Protein AF-A0A6N2CSP9-F1 (afdb_monomer_lite)

Secondary structure (DSSP, 8-state):
-----PPPP-------------------------------TTSTTTSSSSSSSSSS---S-TT-HHHHHHHHHHHSSSTTTTSSSHHHHHHHHHHHH---------SSS--SHHHHHHHHHHHHHHHHHHHHHHHSSTTTTTT-TTTPPPPPHHHHTTHHHHHTTT-THHHHHHHHHHHHHHHHHHHH-HHHHHHHHHTPPP--HHHHHHS-TTHHHHHHHHHHHHHHHHHHHHHHHHHHHHTTHHHHHHHHHHTS---SS-HHHHHHHHH---TT---HHHHHHHHHHHHHHHHHHHHHHHHHH-HHHHS-HHHHHHH--

pLDDT: mean 73.29, std 23.0, range [32.0, 98.31]

Sequence (321 aa):
MLPVHSPRHTVVSSHITSNNYSLTTHTNTLQATHLNVKPKKRDSLILTVFCGYFAETLHSHPMIHRKLSFLIGFALLLSAAWALADSSWKSRALSIFKSPTGQEVSSGVFANADELARALRETLAVSAERALTSLGKNGGFANSDIYRIPLPKSVENFRKPLALVNQEYRLDDFQATLNRAAESGVAAAPSIVKATINNLTLEDLNTLWKGESDAITRFLEKQSRQQLSERMLPLIAQATESTGATRAYKDMQSALPKSGGGFISRVQSITGIGASDLDLDAYVNEQALNSLFSAMAAEEQAIRENPMARSTDLLKKLFGQ

Radius of gyration: 29.83 Å; chains: 1; bounding box: 85×68×82 Å

Foldseek 3Di:
DDDDDDDDDDDDDDDDDDDDDDDDDDDDDDDDDDDDDDDDPDPPPPVVVVVPPPDPDPDDDPPPPPPPVVVVVVVVVVVVPPPPPLPVLLVVLCVLLCDDPPDDDDQDAPPDPVLLLVLLLQLLSLLLSVLLSQLLDDCSQVVDPVQQQDDDPLLVVCQVQCVVVPNSVLNVLLSSLLSQLLSQLSSVCSNVSNVLSVPDDDDPSVCQLVDDLQSSLVVSCVVCVVVSLVVSLVRSVVSSVVSCSVVSLVVSVVSGPPPDDPPQPVSCVVVVDHSPRPPSSSSSSVSSSVSSSVSSSVSSNVCLVCVPVRHDPSSCSSRVD

Structure (mmCIF, N/CA/C/O backbone):
data_AF-A0A6N2CSP9-F1
#
_entry.id   AF-A0A6N2CSP9-F1
#
loop_
_atom_site.group_PDB
_atom_site.id
_atom_site.type_symbol
_atom_site.label_atom_id
_atom_site.label_alt_id
_atom_site.label_comp_id
_atom_site.label_asym_id
_atom_site.label_entity_id
_atom_site.label_seq_id
_atom_site.pdbx_PDB_ins_code
_atom_site.Cartn_x
_atom_site.Cartn_y
_atom_site.Cartn_z
_atom_site.occupancy
_atom_site.B_iso_or_equiv
_atom_site.auth_seq_id
_atom_site.auth_comp_id
_atom_site.auth_asym_id
_atom_site.auth_atom_id
_atom_site.pdbx_PDB_model_num
ATOM 1 N N . MET A 1 1 ? 57.257 -7.673 47.116 1.00 45.16 1 MET A N 1
ATOM 2 C CA . MET A 1 1 ? 57.188 -8.992 46.449 1.00 45.16 1 MET A CA 1
ATOM 3 C C . MET A 1 1 ? 55.897 -9.663 46.887 1.00 45.16 1 MET A C 1
ATOM 5 O O . MET A 1 1 ? 55.826 -10.137 48.009 1.00 45.16 1 MET A O 1
ATOM 9 N N . LEU A 1 2 ? 54.854 -9.585 46.060 1.00 38.88 2 LEU A N 1
ATOM 10 C CA . LEU A 1 2 ? 53.538 -10.178 46.324 1.00 38.88 2 LEU A CA 1
ATOM 11 C C . LEU A 1 2 ? 53.358 -11.389 45.391 1.00 38.88 2 LEU A C 1
ATOM 13 O O . LEU A 1 2 ? 5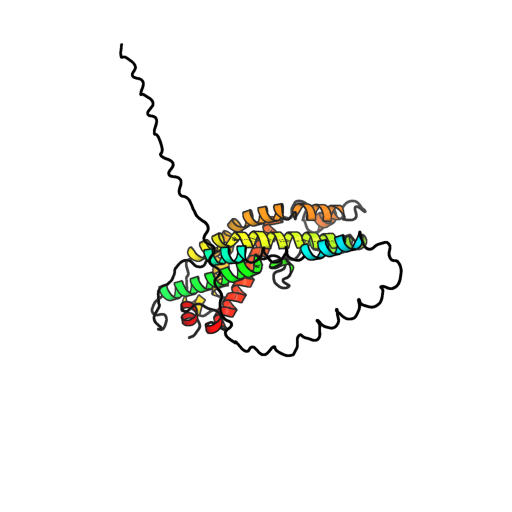3.670 -11.250 44.206 1.00 38.88 2 LEU A O 1
ATOM 17 N N . PRO A 1 3 ? 52.918 -12.560 45.886 1.00 53.38 3 PRO A N 1
ATOM 18 C CA . PRO A 1 3 ? 52.807 -13.759 45.069 1.00 53.38 3 PRO A CA 1
ATOM 19 C C . PRO A 1 3 ? 51.466 -13.850 44.330 1.00 53.38 3 PRO A C 1
ATOM 21 O O . PRO A 1 3 ? 50.406 -13.486 44.836 1.00 53.38 3 PRO A O 1
ATOM 24 N N . VAL A 1 4 ? 51.569 -14.383 43.116 1.00 43.41 4 VAL A N 1
ATOM 25 C CA . VAL A 1 4 ? 50.511 -14.699 42.153 1.00 43.41 4 VAL A CA 1
ATOM 26 C C . VAL A 1 4 ? 49.663 -15.875 42.657 1.00 43.41 4 VAL A C 1
ATOM 28 O O . VAL A 1 4 ? 50.208 -16.882 43.106 1.00 43.41 4 VAL A O 1
ATOM 31 N N . HIS A 1 5 ? 48.335 -15.768 42.555 1.00 46.69 5 HIS A N 1
ATOM 32 C CA . HIS A 1 5 ? 47.390 -16.861 42.810 1.00 46.69 5 HIS A CA 1
ATOM 33 C C . HIS A 1 5 ? 46.581 -17.147 41.536 1.00 46.69 5 HIS A C 1
ATOM 35 O O . HIS A 1 5 ? 45.804 -16.308 41.085 1.00 46.69 5 HIS A O 1
ATOM 41 N N . SER A 1 6 ? 46.781 -18.332 40.956 1.00 48.44 6 SER A N 1
ATOM 42 C CA . SER A 1 6 ? 45.968 -18.884 39.864 1.00 48.44 6 SER A CA 1
ATOM 43 C C . SER A 1 6 ? 44.680 -19.512 40.413 1.00 48.44 6 SER A C 1
ATOM 45 O O . SER A 1 6 ? 44.760 -20.261 41.390 1.00 48.44 6 SER A O 1
ATOM 47 N N . PRO A 1 7 ? 43.510 -19.323 39.780 1.00 50.25 7 PRO A N 1
ATOM 48 C CA . PRO A 1 7 ? 42.320 -20.092 40.115 1.00 50.25 7 PRO A CA 1
ATOM 49 C C . PRO A 1 7 ? 42.188 -21.369 39.271 1.00 50.25 7 PRO A C 1
ATOM 51 O O . PRO A 1 7 ? 42.409 -21.392 38.062 1.00 50.25 7 PRO A O 1
ATOM 54 N N . ARG A 1 8 ? 41.826 -22.445 39.978 1.00 36.88 8 ARG A N 1
ATOM 55 C CA . ARG A 1 8 ? 41.610 -23.818 39.512 1.00 36.88 8 ARG A CA 1
ATOM 56 C C . ARG A 1 8 ? 40.389 -23.939 38.596 1.00 36.88 8 ARG A C 1
ATOM 58 O O . ARG A 1 8 ? 39.333 -23.372 38.867 1.00 36.88 8 ARG A O 1
ATOM 65 N N . HIS A 1 9 ? 40.530 -24.786 37.579 1.00 37.47 9 HIS A N 1
ATOM 66 C CA . HIS A 1 9 ? 39.437 -25.331 36.779 1.00 37.47 9 HIS A CA 1
ATOM 67 C C . HIS A 1 9 ? 38.463 -26.130 37.653 1.00 37.47 9 HIS A C 1
ATOM 69 O O . HIS A 1 9 ? 38.879 -27.021 38.394 1.00 37.47 9 HIS A O 1
ATOM 75 N N . THR A 1 10 ? 37.168 -25.844 37.517 1.00 42.22 10 THR A N 1
ATOM 76 C CA . THR A 1 10 ? 36.087 -26.671 38.067 1.00 42.22 10 THR A CA 1
ATOM 77 C C . THR A 1 10 ? 35.335 -27.283 36.891 1.00 42.22 10 THR A C 1
ATOM 79 O O . THR A 1 10 ? 34.741 -26.569 36.086 1.00 42.22 10 THR A O 1
ATOM 82 N N . VAL A 1 11 ? 35.428 -28.604 36.758 1.00 40.81 11 VAL A N 1
ATOM 83 C CA . VAL A 1 11 ? 34.707 -29.408 35.766 1.00 40.81 11 VAL A CA 1
ATOM 84 C C . VAL A 1 11 ? 33.294 -29.633 36.297 1.00 40.81 11 VAL A C 1
ATOM 86 O O . VAL A 1 11 ? 33.117 -30.288 37.322 1.00 40.81 11 VAL A O 1
ATOM 89 N N . VAL A 1 12 ? 32.290 -29.076 35.620 1.00 40.88 12 VAL A N 1
ATOM 90 C CA . VAL A 1 12 ? 30.876 -29.359 35.895 1.00 40.88 12 VAL A CA 1
ATOM 91 C C . VAL A 1 12 ? 30.453 -30.529 35.014 1.00 40.88 12 VAL A C 1
ATOM 93 O O . VAL A 1 12 ? 30.409 -30.422 33.792 1.00 40.88 12 VAL A O 1
ATOM 96 N N . SER A 1 13 ? 30.176 -31.657 35.664 1.00 37.31 13 SER A N 1
ATOM 97 C CA . SER A 1 13 ? 29.607 -32.863 35.070 1.00 37.31 13 SER A CA 1
ATOM 98 C C . SER A 1 13 ? 28.094 -32.672 34.924 1.00 37.31 13 SER A C 1
ATOM 100 O O . SER A 1 13 ? 27.391 -32.560 35.929 1.00 37.31 13 SER A O 1
ATOM 102 N N . SER A 1 14 ? 27.580 -32.584 33.696 1.00 38.62 14 SER A N 1
ATOM 103 C CA . SER A 1 14 ? 26.141 -32.559 33.423 1.00 38.62 14 SER A CA 1
ATOM 104 C C . SER A 1 14 ? 25.644 -33.969 33.094 1.00 38.62 14 SER A C 1
ATOM 106 O O . SER A 1 14 ? 25.990 -34.571 32.079 1.00 38.62 14 SER A O 1
ATOM 108 N N . HIS A 1 15 ? 24.813 -34.498 33.990 1.00 35.94 15 HIS A N 1
ATOM 109 C CA . HIS A 1 15 ? 24.034 -35.716 33.795 1.00 35.94 15 HIS A CA 1
ATOM 110 C C . HIS A 1 15 ? 23.089 -35.561 32.594 1.00 35.94 15 HIS A C 1
ATOM 112 O O . HIS A 1 15 ? 22.127 -34.794 32.641 1.00 35.94 15 HIS A O 1
ATOM 118 N N . ILE A 1 16 ? 23.332 -36.327 31.530 1.00 37.00 16 ILE A N 1
ATOM 119 C CA . ILE A 1 16 ? 22.385 -36.517 30.427 1.00 37.00 16 ILE A CA 1
ATOM 120 C C . ILE A 1 16 ? 21.411 -37.620 30.851 1.00 37.00 16 ILE A C 1
ATOM 122 O O . ILE A 1 16 ? 21.766 -38.797 30.896 1.00 37.00 16 ILE A O 1
ATOM 126 N N . THR A 1 17 ? 20.182 -37.232 31.187 1.00 38.72 17 THR A N 1
ATOM 127 C CA . THR A 1 17 ? 19.072 -38.171 31.387 1.00 38.72 17 THR A CA 1
ATOM 128 C C . THR A 1 17 ? 18.430 -38.432 30.027 1.00 38.72 17 THR A C 1
ATOM 130 O O . THR A 1 17 ? 17.796 -37.548 29.454 1.00 38.72 17 THR A O 1
ATOM 133 N N . SER A 1 18 ? 18.641 -39.635 29.490 1.00 35.38 18 SER A N 1
ATOM 134 C CA . SER A 1 18 ? 17.958 -40.145 28.298 1.00 35.38 18 SER A CA 1
ATOM 135 C C . SER A 1 18 ? 16.495 -40.426 28.640 1.00 35.38 18 SER A C 1
ATOM 137 O O . SER A 1 18 ? 16.227 -41.260 29.505 1.00 35.38 18 SER A O 1
ATOM 139 N N . ASN A 1 19 ? 15.556 -39.737 27.987 1.00 35.06 19 ASN A N 1
ATOM 140 C CA . ASN A 1 19 ? 14.133 -40.050 28.095 1.00 35.06 19 ASN A CA 1
ATOM 141 C C . ASN A 1 19 ? 13.682 -40.767 26.817 1.00 35.06 19 ASN A C 1
ATOM 143 O O . ASN A 1 19 ? 13.652 -40.187 25.731 1.00 35.06 19 ASN A O 1
ATOM 147 N N . ASN A 1 20 ? 13.378 -42.054 26.975 1.00 37.78 20 ASN A N 1
ATOM 148 C CA . ASN A 1 20 ? 12.847 -42.941 25.950 1.00 37.78 20 ASN A CA 1
ATOM 149 C C . ASN A 1 20 ? 11.413 -42.527 25.591 1.00 37.78 20 ASN A C 1
ATOM 151 O O . ASN A 1 20 ? 10.528 -42.591 26.441 1.00 37.78 20 ASN A O 1
ATOM 155 N N . TYR A 1 21 ? 11.166 -42.176 24.329 1.00 33.44 21 TYR A N 1
ATOM 156 C CA . TYR A 1 21 ? 9.812 -42.075 23.784 1.00 33.44 21 TYR A CA 1
ATOM 157 C C . TYR A 1 21 ? 9.499 -43.344 22.991 1.00 33.44 21 TYR A C 1
ATOM 159 O O . TYR A 1 21 ? 10.002 -43.554 21.889 1.00 33.44 21 TYR A O 1
ATOM 167 N N . SER A 1 22 ? 8.682 -44.210 23.584 1.00 34.00 22 SER A N 1
ATOM 168 C CA . SER A 1 22 ? 8.045 -45.354 22.938 1.00 34.00 22 SER A CA 1
ATOM 169 C C . SER A 1 22 ? 6.886 -44.884 22.050 1.00 34.00 22 SER A C 1
ATOM 171 O O . SER A 1 22 ? 6.014 -44.135 22.486 1.00 34.00 22 SER A O 1
ATOM 173 N N . LEU A 1 23 ? 6.875 -45.341 20.793 1.00 32.69 23 LEU A N 1
ATOM 174 C CA . LEU A 1 23 ? 5.743 -45.201 19.879 1.00 32.69 23 LEU A CA 1
ATOM 175 C C . LEU A 1 23 ? 4.580 -46.091 20.340 1.00 32.69 23 LEU A C 1
ATOM 177 O O . LEU A 1 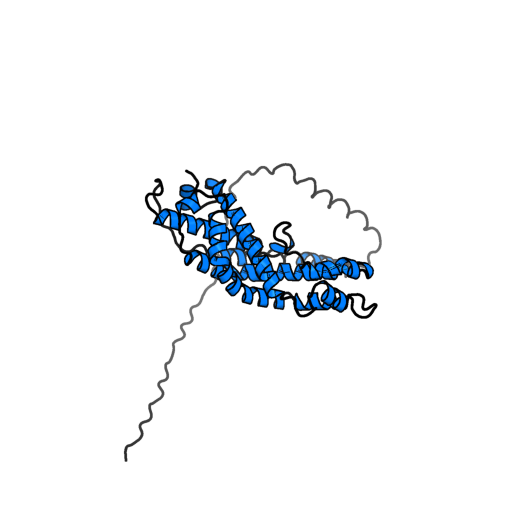23 ? 4.702 -47.315 20.343 1.00 32.69 23 LEU A O 1
ATOM 181 N N . THR A 1 24 ? 3.431 -45.489 20.631 1.00 34.56 24 THR A N 1
ATOM 182 C CA . THR A 1 24 ? 2.137 -46.180 20.706 1.00 34.56 24 THR A CA 1
ATOM 183 C C . THR A 1 24 ? 1.219 -45.659 19.605 1.00 34.56 24 THR A C 1
ATOM 185 O O . THR A 1 24 ? 0.733 -44.531 19.620 1.00 34.56 24 THR A O 1
ATOM 188 N N . THR A 1 25 ? 0.992 -46.511 18.610 1.00 32.38 25 THR A N 1
ATOM 189 C CA . THR A 1 25 ? -0.012 -46.343 17.561 1.00 32.38 25 THR A CA 1
ATOM 190 C C . THR A 1 25 ? -1.409 -46.548 18.145 1.00 32.38 25 THR A C 1
ATOM 192 O O . THR A 1 25 ? -1.770 -47.673 18.485 1.00 32.38 25 THR A O 1
ATOM 195 N N . HIS A 1 26 ? -2.214 -45.488 18.220 1.00 32.03 26 HIS A N 1
ATOM 196 C CA . HIS A 1 26 ? -3.654 -45.599 18.452 1.00 32.03 26 HIS A CA 1
ATOM 197 C C . HIS A 1 26 ? -4.406 -45.436 17.129 1.00 32.03 26 HIS A C 1
ATOM 199 O O . HIS A 1 26 ? -4.562 -44.336 16.605 1.00 32.03 26 HIS A O 1
ATOM 205 N N . THR A 1 27 ? -4.885 -46.556 16.589 1.00 37.75 27 THR A N 1
ATOM 206 C CA . THR A 1 27 ? -5.926 -46.588 15.560 1.00 37.75 27 THR A CA 1
ATOM 207 C C . THR A 1 27 ? -7.251 -46.194 16.203 1.00 37.75 27 THR A C 1
ATOM 209 O O . THR A 1 27 ? -7.761 -46.933 17.044 1.00 37.75 27 THR A O 1
ATOM 212 N N . ASN A 1 28 ? -7.808 -45.043 15.824 1.00 34.38 28 ASN A N 1
ATOM 213 C CA . ASN A 1 28 ? -9.129 -44.624 16.281 1.00 34.38 28 ASN A CA 1
ATOM 214 C C . ASN A 1 28 ? -10.110 -44.634 15.102 1.00 34.38 28 ASN A C 1
ATOM 216 O O . ASN A 1 28 ? -10.117 -43.751 14.247 1.00 34.38 28 ASN A O 1
ATOM 220 N N . THR A 1 29 ? -10.898 -45.704 15.054 1.00 35.81 29 THR A N 1
ATOM 221 C CA . THR A 1 29 ? -12.104 -45.887 14.246 1.00 35.81 29 THR A CA 1
ATOM 222 C C . THR A 1 29 ? -13.153 -44.853 14.649 1.00 35.81 29 THR A C 1
ATOM 224 O O . THR A 1 29 ? -13.682 -44.923 15.756 1.00 35.81 29 THR A O 1
ATOM 227 N N . LEU A 1 30 ? -13.494 -43.924 13.753 1.00 34.84 30 LEU A N 1
ATOM 228 C CA . LEU A 1 30 ? -14.682 -43.083 13.897 1.00 34.84 30 LEU A CA 1
ATOM 229 C C . LEU A 1 30 ? -15.776 -43.559 12.942 1.00 34.84 30 LEU A C 1
ATOM 231 O O . LEU A 1 30 ? -15.594 -43.642 11.728 1.00 34.84 30 LEU A O 1
ATOM 235 N N . GLN A 1 31 ? -16.902 -43.914 13.557 1.00 32.72 31 GLN A N 1
ATOM 236 C CA . GLN A 1 31 ? -18.150 -44.328 12.937 1.00 32.72 31 GLN A CA 1
ATOM 237 C C . GLN A 1 31 ? -18.746 -43.199 12.089 1.00 32.72 31 GLN A C 1
ATOM 239 O O . GLN A 1 31 ? -18.708 -42.026 12.458 1.00 32.72 31 GLN A O 1
ATOM 244 N N . ALA A 1 32 ? -19.327 -43.585 10.955 1.00 32.00 32 ALA A N 1
ATOM 245 C CA . ALA A 1 32 ? -20.029 -42.706 10.038 1.00 32.00 32 ALA A CA 1
ATOM 246 C C . ALA A 1 32 ? -21.376 -42.254 10.625 1.00 32.00 32 ALA A C 1
ATOM 248 O O . ALA A 1 32 ? -22.298 -43.055 10.778 1.00 32.00 32 ALA A O 1
ATOM 249 N N . THR A 1 33 ? -21.512 -40.957 10.891 1.00 34.56 33 THR A N 1
ATOM 250 C CA . THR A 1 33 ? -22.802 -40.289 11.093 1.00 34.56 33 THR A CA 1
ATOM 251 C C . THR A 1 33 ? -23.212 -39.588 9.801 1.00 34.56 33 THR A C 1
ATOM 253 O O . THR A 1 33 ? -22.518 -38.716 9.282 1.00 34.56 33 THR A O 1
ATOM 256 N N . HIS A 1 34 ? -24.358 -40.013 9.273 1.00 39.22 34 HIS A N 1
ATOM 257 C CA . HIS A 1 34 ? -25.053 -39.461 8.114 1.00 39.22 34 HIS A CA 1
ATOM 258 C C . HIS A 1 34 ? -25.273 -37.943 8.240 1.00 39.22 34 HIS A C 1
ATOM 260 O O . HIS A 1 34 ? -26.045 -37.501 9.089 1.00 39.22 34 HIS A O 1
ATOM 266 N N . LEU A 1 35 ? -24.702 -37.156 7.323 1.00 33.91 35 LEU A N 1
ATOM 267 C CA . LEU A 1 35 ? -25.190 -35.813 7.008 1.00 33.91 35 LEU A CA 1
ATOM 268 C C . LEU A 1 35 ? -25.476 -35.705 5.508 1.00 33.91 35 LEU A C 1
ATOM 270 O O . LEU A 1 35 ? -24.601 -35.747 4.649 1.00 33.91 35 LEU A O 1
ATOM 274 N N . ASN A 1 36 ? -26.773 -35.617 5.240 1.00 34.59 36 ASN A N 1
ATOM 275 C CA . ASN A 1 36 ? -27.428 -35.456 3.956 1.00 34.59 36 ASN A CA 1
ATOM 276 C C . ASN A 1 36 ? -27.176 -34.042 3.410 1.00 34.59 36 ASN A C 1
ATOM 278 O O . ASN A 1 36 ? -27.765 -33.078 3.897 1.00 34.59 36 ASN A O 1
ATOM 282 N N . VAL A 1 37 ? -26.328 -33.919 2.389 1.00 38.75 37 VAL A N 1
ATOM 283 C CA . VAL A 1 37 ? -26.164 -32.682 1.615 1.00 38.75 37 VAL A CA 1
ATOM 284 C C . VAL A 1 37 ? -26.527 -32.976 0.161 1.00 38.75 37 VAL A C 1
ATOM 286 O O . VAL A 1 37 ? -25.811 -33.679 -0.547 1.00 38.75 37 VAL A O 1
ATOM 289 N N . LYS A 1 38 ? -27.665 -32.433 -0.292 1.00 34.03 38 LYS A N 1
ATOM 290 C CA . LYS A 1 38 ? -28.071 -32.404 -1.707 1.00 34.03 38 LYS A CA 1
ATOM 291 C C . LYS A 1 38 ? -27.064 -31.572 -2.520 1.00 34.03 38 LYS A C 1
ATOM 293 O O . LYS A 1 38 ? -26.936 -30.380 -2.234 1.00 34.03 38 LYS A O 1
ATOM 298 N N . PRO A 1 39 ? -26.429 -32.105 -3.579 1.00 37.56 39 PRO A N 1
ATOM 299 C CA . PRO A 1 39 ? -25.641 -31.279 -4.484 1.00 37.56 39 PRO A CA 1
ATOM 300 C C . PRO A 1 39 ? -26.543 -30.470 -5.430 1.00 37.56 39 PRO A C 1
ATOM 302 O O . PRO A 1 39 ? -27.480 -30.977 -6.055 1.00 37.56 39 PRO A O 1
ATOM 305 N N . LYS A 1 40 ? -26.240 -29.173 -5.516 1.00 36.12 40 LYS A N 1
ATOM 306 C CA . LYS A 1 40 ? -26.870 -28.167 -6.374 1.00 36.12 40 LYS A CA 1
ATOM 307 C C . LYS A 1 40 ? -26.592 -28.504 -7.845 1.00 36.12 40 LYS A C 1
ATOM 309 O O . LYS A 1 40 ? -25.461 -28.509 -8.315 1.00 36.12 40 LYS A O 1
ATOM 314 N N . LYS A 1 41 ? -27.665 -28.814 -8.567 1.00 44.25 41 LYS A N 1
ATOM 315 C CA . LYS A 1 41 ? -27.703 -29.265 -9.962 1.00 44.25 41 LYS A CA 1
ATOM 316 C C . LYS A 1 41 ? -27.382 -28.103 -10.917 1.00 44.25 41 LYS A C 1
ATOM 318 O O . LYS A 1 41 ? -28.314 -27.518 -11.456 1.00 44.25 41 LYS A O 1
ATOM 323 N N . ARG A 1 42 ? -26.108 -27.716 -11.078 1.00 46.56 42 ARG A N 1
ATOM 324 C CA . ARG A 1 42 ? -25.670 -26.804 -12.165 1.00 46.56 42 ARG A CA 1
ATOM 325 C C . ARG A 1 42 ? -24.187 -26.848 -12.569 1.00 46.56 42 ARG A C 1
ATOM 327 O O . ARG A 1 42 ? -23.884 -26.337 -13.637 1.00 46.56 42 ARG A O 1
ATOM 334 N N . ASP A 1 43 ? -23.328 -27.578 -11.855 1.00 43.69 43 ASP A N 1
ATOM 335 C CA . ASP A 1 43 ? -21.887 -27.649 -12.192 1.00 43.69 43 ASP A CA 1
ATOM 336 C C . ASP A 1 43 ? -21.468 -28.948 -12.919 1.00 43.69 43 ASP A C 1
ATOM 338 O O . ASP A 1 43 ? -20.306 -29.152 -13.255 1.00 43.69 43 ASP A O 1
ATOM 342 N N . SER A 1 44 ? -22.425 -29.828 -13.235 1.00 41.25 44 SER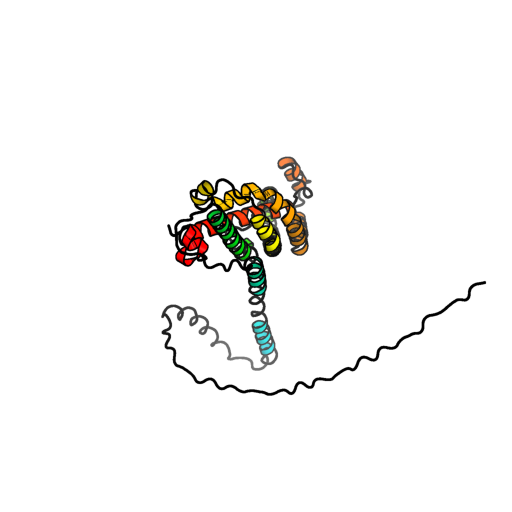 A N 1
ATOM 343 C CA . SER A 1 44 ? -22.164 -31.146 -13.843 1.00 41.25 44 SER A CA 1
ATOM 344 C C . SER A 1 44 ? -22.081 -31.147 -15.379 1.00 41.25 44 SER A C 1
ATOM 346 O O . SER A 1 44 ? -22.043 -32.219 -15.974 1.00 41.25 44 SER A O 1
ATOM 348 N N . LEU A 1 45 ? -22.092 -29.986 -16.043 1.00 40.78 45 LEU A N 1
ATOM 349 C CA . LEU A 1 45 ? -22.119 -29.909 -17.515 1.00 40.78 45 LEU A CA 1
ATOM 350 C C . LEU A 1 45 ? -20.812 -29.421 -18.152 1.00 40.78 45 LEU A C 1
ATOM 352 O O . LEU A 1 45 ? -20.643 -29.582 -19.353 1.00 40.78 45 LEU A O 1
ATOM 356 N N . ILE A 1 46 ? -19.857 -28.911 -17.369 1.00 42.84 46 ILE A N 1
ATOM 357 C CA . ILE A 1 46 ? -18.539 -28.500 -17.890 1.00 42.84 46 ILE A CA 1
ATOM 358 C C . ILE A 1 46 ? -17.473 -29.579 -17.635 1.00 42.84 46 ILE A C 1
ATOM 360 O O . ILE A 1 46 ? -16.527 -29.707 -18.406 1.00 42.84 46 ILE A O 1
ATOM 364 N N . LEU A 1 47 ? -17.674 -30.454 -16.641 1.00 37.16 47 LEU A N 1
ATOM 365 C CA . LEU A 1 47 ? -16.734 -31.540 -16.337 1.00 37.16 47 LEU A CA 1
ATOM 366 C C . LEU A 1 47 ? -16.953 -32.824 -17.165 1.00 37.16 47 LEU A C 1
ATOM 368 O O . LEU A 1 47 ? -16.098 -33.704 -17.169 1.00 37.16 47 LEU A O 1
ATOM 372 N N . THR A 1 48 ? -18.062 -32.936 -17.904 1.00 40.81 48 THR A N 1
ATOM 373 C CA . THR A 1 48 ? -18.355 -34.109 -18.754 1.00 40.81 48 THR A CA 1
ATOM 374 C C . THR A 1 48 ? -17.929 -33.913 -20.214 1.00 40.81 48 THR A C 1
ATOM 376 O O . THR A 1 48 ? -17.755 -34.892 -20.932 1.00 40.81 48 THR A O 1
ATOM 379 N N . VAL A 1 49 ? -17.665 -32.680 -20.661 1.00 44.50 49 VAL A N 1
ATOM 380 C CA . VAL A 1 49 ? -17.291 -32.415 -22.067 1.00 44.50 49 VAL A CA 1
ATOM 381 C C . VAL A 1 49 ? -15.796 -32.647 -22.337 1.00 44.50 49 VAL A C 1
ATOM 383 O O . VAL A 1 49 ? -15.414 -32.907 -23.472 1.00 44.50 49 VAL A O 1
ATOM 386 N N . PHE A 1 50 ? -14.947 -32.681 -21.306 1.00 37.09 50 PHE A N 1
ATOM 387 C CA . PHE A 1 50 ? -13.511 -32.951 -21.473 1.00 37.09 50 PHE A CA 1
ATOM 388 C C . PHE A 1 50 ? -13.112 -34.436 -21.362 1.00 37.09 50 PHE A C 1
ATOM 390 O O . PHE A 1 50 ? -11.971 -34.782 -21.649 1.00 37.09 50 PHE A O 1
ATOM 397 N N . CYS A 1 51 ? -14.043 -35.330 -21.002 1.00 34.84 51 CYS A N 1
ATOM 398 C CA . CYS A 1 51 ? -13.782 -36.774 -20.882 1.00 34.84 51 CYS A CA 1
ATOM 399 C C . CYS A 1 51 ? -14.143 -37.572 -22.159 1.00 34.84 51 CYS A C 1
ATOM 401 O O . CYS A 1 51 ? -13.887 -38.768 -22.241 1.00 34.84 51 CYS A O 1
ATOM 403 N N . GLY A 1 52 ? -14.735 -36.922 -23.169 1.00 38.28 52 GLY A N 1
ATOM 404 C CA . GLY A 1 52 ? -15.264 -37.587 -24.369 1.00 38.28 52 GLY A CA 1
ATOM 405 C C . GLY A 1 52 ? -14.360 -37.592 -25.606 1.00 38.28 52 GLY A C 1
ATOM 406 O O . GLY A 1 52 ? -14.717 -38.230 -26.586 1.00 38.28 52 GLY A O 1
ATOM 407 N N . TYR A 1 53 ? -13.215 -36.901 -25.596 1.00 37.06 53 TYR A N 1
ATOM 408 C CA . TYR A 1 53 ? -12.406 -36.695 -26.813 1.00 37.06 53 TYR A CA 1
ATOM 409 C C . TYR A 1 53 ? -11.085 -37.478 -26.869 1.00 37.06 53 TYR A C 1
ATOM 411 O O . TYR A 1 53 ? -10.310 -37.306 -27.805 1.00 37.06 53 TYR A O 1
ATOM 419 N N . PHE A 1 54 ? -10.811 -38.351 -25.895 1.00 42.09 54 PHE A N 1
ATOM 420 C CA . PHE A 1 54 ? -9.526 -39.059 -25.790 1.00 42.09 54 PHE A CA 1
ATOM 421 C C . PHE A 1 54 ? -9.675 -40.587 -25.730 1.00 42.09 54 PHE A C 1
ATOM 423 O O . PHE A 1 54 ? -8.930 -41.266 -25.030 1.00 42.09 54 PHE A O 1
ATOM 430 N N . ALA A 1 55 ? -10.666 -41.143 -26.433 1.00 38.62 55 ALA A N 1
ATOM 431 C CA . ALA A 1 55 ? -10.877 -42.594 -26.499 1.00 38.62 55 ALA A CA 1
ATOM 432 C C . ALA A 1 55 ? -10.698 -43.197 -27.904 1.00 38.62 55 ALA A C 1
ATOM 434 O O . ALA A 1 55 ? -10.764 -44.412 -28.052 1.00 38.62 55 ALA A O 1
ATOM 435 N N . GLU A 1 56 ? -10.417 -42.394 -28.933 1.00 46.41 56 GLU A N 1
ATOM 436 C CA . GLU A 1 56 ? -10.480 -42.859 -30.323 1.00 46.41 56 GLU A CA 1
ATOM 437 C C . GLU A 1 56 ? -9.209 -42.492 -31.102 1.00 46.41 56 GLU A C 1
ATOM 439 O O . GLU A 1 56 ? -9.234 -41.689 -32.025 1.00 46.41 56 GLU A O 1
ATOM 444 N N . THR A 1 57 ? -8.044 -43.005 -30.680 1.00 46.59 57 THR A N 1
ATOM 445 C CA . THR A 1 57 ? -6.795 -42.967 -31.487 1.00 46.59 57 THR A CA 1
ATOM 446 C C . THR A 1 57 ? -5.705 -43.920 -30.972 1.00 46.59 57 THR A C 1
ATOM 448 O O . THR A 1 57 ? -4.515 -43.624 -31.018 1.00 46.59 57 THR A O 1
ATOM 451 N N . LEU A 1 58 ? -6.077 -45.109 -30.492 1.00 42.62 58 LEU A N 1
ATOM 452 C CA . LEU A 1 58 ? -5.104 -46.147 -30.123 1.00 42.62 58 LEU A CA 1
ATOM 453 C C . LEU A 1 58 ? -5.432 -47.465 -30.822 1.00 42.62 58 LEU A C 1
ATOM 455 O O . LEU A 1 58 ? -5.836 -48.445 -30.205 1.00 42.62 58 LEU A O 1
ATOM 459 N N . HIS A 1 59 ? -5.237 -47.477 -32.141 1.00 50.72 59 HIS A N 1
ATOM 460 C CA . HIS A 1 59 ? -5.169 -48.716 -32.912 1.00 50.72 59 HIS A CA 1
ATOM 461 C C . HIS A 1 59 ? -4.122 -48.640 -34.029 1.00 50.72 59 HIS A C 1
ATOM 463 O O . HIS A 1 59 ? -4.439 -48.790 -35.199 1.00 50.72 59 HIS A O 1
ATOM 469 N N . SER A 1 60 ? -2.858 -48.409 -33.662 1.00 56.94 60 SER A N 1
ATOM 470 C CA . SER A 1 60 ? -1.697 -48.830 -34.464 1.00 56.94 60 SER A CA 1
ATOM 471 C C . SER A 1 60 ? -0.384 -48.511 -33.738 1.00 56.94 60 SER A C 1
ATOM 473 O O . SER A 1 60 ? -0.171 -47.368 -33.349 1.00 56.94 60 SER A O 1
ATOM 475 N N . HIS A 1 61 ? 0.508 -49.509 -33.653 1.00 52.94 61 HIS A N 1
ATOM 476 C CA . HIS A 1 61 ? 1.937 -49.465 -33.264 1.00 52.94 61 HIS A CA 1
ATOM 477 C C . HIS A 1 61 ? 2.305 -49.828 -31.799 1.00 52.94 61 HIS A C 1
ATOM 479 O O . HIS A 1 61 ? 2.400 -48.957 -30.937 1.00 52.94 61 HIS A O 1
ATOM 485 N N . PRO A 1 62 ? 2.650 -51.104 -31.511 1.00 49.31 62 PRO A N 1
ATOM 486 C CA . PRO A 1 62 ? 2.932 -51.599 -30.156 1.00 49.31 62 PRO A CA 1
ATOM 487 C C . PRO A 1 62 ? 4.383 -51.394 -29.650 1.00 49.31 62 PRO A C 1
ATOM 489 O O . PRO A 1 62 ? 4.827 -52.128 -28.772 1.00 49.31 62 PRO A O 1
ATOM 492 N N . MET A 1 63 ? 5.154 -50.419 -30.152 1.00 53.16 63 MET A N 1
ATOM 493 C CA . MET A 1 63 ? 6.596 -50.291 -29.820 1.00 53.16 63 MET A CA 1
ATOM 494 C C . MET A 1 63 ? 7.045 -48.953 -29.199 1.00 53.16 63 MET A C 1
ATOM 496 O O . MET A 1 63 ? 8.232 -48.641 -29.222 1.00 53.16 63 MET A O 1
ATOM 500 N N . ILE A 1 64 ? 6.149 -48.151 -28.601 1.00 56.12 64 ILE A N 1
ATOM 501 C CA . ILE A 1 64 ? 6.528 -46.847 -27.987 1.00 56.12 64 ILE A CA 1
ATOM 502 C C . ILE A 1 64 ? 6.028 -46.691 -26.526 1.00 56.12 64 ILE A C 1
ATOM 504 O O . ILE A 1 64 ? 6.224 -45.667 -25.874 1.00 56.12 64 ILE A O 1
ATOM 508 N N . HIS A 1 65 ? 5.467 -47.741 -25.921 1.00 51.44 65 HIS A N 1
ATOM 509 C CA . HIS A 1 65 ? 4.781 -47.628 -24.624 1.00 51.44 65 HIS A CA 1
ATOM 510 C C . HIS A 1 65 ? 5.676 -47.435 -23.388 1.00 51.44 65 HIS A C 1
ATOM 512 O O . HIS A 1 65 ? 5.174 -47.021 -22.349 1.00 51.44 65 HIS A O 1
ATOM 518 N N . ARG A 1 66 ? 6.998 -47.660 -23.458 1.00 53.00 66 ARG A N 1
ATOM 519 C CA . ARG A 1 66 ? 7.850 -47.561 -22.253 1.00 53.00 66 ARG A CA 1
ATOM 520 C C . ARG A 1 66 ? 8.389 -46.156 -21.959 1.00 53.00 66 ARG A C 1
ATOM 522 O O . ARG A 1 66 ? 8.806 -45.903 -20.835 1.00 53.00 66 ARG A O 1
ATOM 529 N N . LYS A 1 67 ? 8.378 -45.237 -22.933 1.00 50.16 67 LYS A N 1
ATOM 530 C CA . LYS A 1 67 ? 8.892 -43.863 -22.746 1.00 50.16 67 LYS A CA 1
ATOM 531 C C . LYS A 1 67 ? 7.800 -42.809 -22.541 1.00 50.16 67 LYS A C 1
ATOM 533 O O . LYS A 1 67 ? 8.082 -41.771 -21.955 1.00 50.16 67 LYS A O 1
ATOM 538 N N . LEU A 1 68 ? 6.561 -43.085 -22.952 1.00 47.97 68 LEU A N 1
ATOM 539 C CA . LEU A 1 68 ? 5.467 -42.111 -22.875 1.00 47.97 68 LEU A CA 1
ATOM 540 C C . LEU A 1 68 ? 4.769 -42.084 -21.501 1.00 47.97 68 LEU A C 1
ATOM 542 O O . LEU A 1 68 ? 4.347 -41.024 -21.047 1.00 4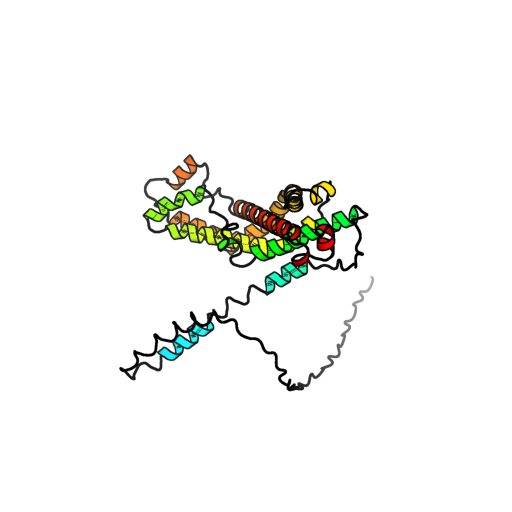7.97 68 LEU A O 1
ATOM 546 N N . SER A 1 69 ? 4.736 -43.210 -20.778 1.00 50.34 69 SER A N 1
ATOM 547 C CA . SER A 1 69 ? 4.143 -43.283 -19.430 1.00 50.34 69 SER A CA 1
ATOM 548 C C . SER A 1 69 ? 4.936 -42.520 -18.360 1.00 50.34 69 SER A C 1
ATOM 550 O O . SER A 1 69 ? 4.358 -42.102 -17.361 1.00 50.34 69 SER A O 1
ATOM 552 N N . PHE A 1 70 ? 6.236 -42.278 -18.572 1.00 46.53 70 PHE A N 1
ATOM 553 C CA . PHE A 1 70 ? 7.063 -41.497 -17.641 1.00 46.53 70 PHE A CA 1
ATOM 554 C C . PHE A 1 70 ? 6.856 -39.977 -17.769 1.00 46.53 70 PHE A C 1
ATOM 556 O O . PHE A 1 70 ? 7.052 -39.256 -16.794 1.00 46.53 70 PHE A O 1
ATOM 563 N N . LEU A 1 71 ? 6.417 -39.478 -18.931 1.00 48.12 71 LEU A N 1
ATOM 564 C CA . LEU A 1 71 ? 6.210 -38.040 -19.156 1.00 48.12 71 LEU A CA 1
ATOM 565 C C . LEU A 1 71 ? 4.858 -37.536 -18.623 1.00 48.12 71 LEU A C 1
ATOM 567 O O . LEU A 1 71 ? 4.765 -36.400 -18.167 1.00 48.12 71 LEU A O 1
ATOM 571 N N . ILE A 1 72 ? 3.830 -38.388 -18.594 1.00 50.88 72 ILE A N 1
ATOM 572 C CA . ILE A 1 72 ? 2.492 -38.014 -18.100 1.00 50.88 72 ILE A CA 1
ATOM 573 C C . ILE A 1 72 ? 2.444 -38.015 -16.558 1.00 50.88 72 ILE A C 1
ATOM 575 O O . ILE A 1 72 ? 1.763 -37.184 -15.960 1.00 50.88 72 ILE A O 1
ATOM 579 N N . GLY A 1 73 ? 3.237 -38.867 -15.897 1.00 44.22 73 GLY A N 1
ATOM 580 C CA . GLY A 1 73 ? 3.380 -38.857 -14.433 1.00 44.22 73 GLY A CA 1
ATOM 581 C C . GLY A 1 73 ? 4.135 -37.637 -13.886 1.00 44.22 73 GLY A C 1
ATOM 582 O O . GLY A 1 73 ? 3.866 -37.199 -12.771 1.00 44.22 73 GLY A O 1
ATOM 583 N N . PHE A 1 74 ? 5.037 -37.045 -14.676 1.00 48.47 74 PHE A N 1
ATOM 584 C CA . PHE A 1 74 ? 5.796 -35.854 -14.277 1.00 48.47 74 PHE A CA 1
ATOM 585 C C . PHE A 1 74 ? 4.983 -34.554 -14.428 1.00 48.47 74 PHE A C 1
ATOM 587 O O . PHE A 1 74 ? 5.141 -33.629 -13.636 1.00 48.47 74 PHE A O 1
ATOM 594 N N . ALA A 1 75 ? 4.050 -34.499 -15.386 1.00 47.44 75 ALA A N 1
ATOM 595 C CA . ALA A 1 75 ? 3.188 -33.334 -15.601 1.00 47.44 75 ALA A CA 1
ATOM 596 C C . ALA A 1 75 ? 2.105 -33.159 -14.514 1.00 47.44 75 ALA A C 1
ATOM 598 O O . ALA A 1 75 ? 1.717 -32.034 -14.212 1.00 47.44 75 ALA A O 1
ATOM 599 N N . LEU A 1 76 ? 1.656 -34.246 -13.875 1.00 44.22 76 LEU A N 1
ATOM 600 C CA . LEU A 1 76 ? 0.624 -34.207 -12.825 1.00 44.22 76 LEU A CA 1
ATOM 601 C C . LEU A 1 76 ? 1.159 -33.891 -11.416 1.00 44.22 76 LEU A C 1
ATOM 603 O O . LEU A 1 76 ? 0.371 -33.568 -10.530 1.00 44.22 76 LEU A O 1
ATOM 607 N N . LEU A 1 77 ? 2.480 -33.917 -11.203 1.00 44.09 77 LEU A N 1
ATOM 608 C CA . LEU A 1 77 ? 3.106 -33.541 -9.925 1.00 44.09 77 LEU A CA 1
ATOM 609 C C . LEU A 1 77 ? 3.566 -32.075 -9.860 1.00 44.09 77 LEU A C 1
ATOM 611 O O . LEU A 1 77 ? 3.889 -31.594 -8.776 1.00 44.09 77 LEU A O 1
ATOM 615 N N . LEU A 1 78 ? 3.545 -31.333 -10.975 1.00 50.44 78 LEU A N 1
ATOM 616 C CA . LEU A 1 78 ? 3.984 -29.930 -11.001 1.00 50.44 78 LEU A CA 1
ATOM 617 C C . LEU A 1 78 ? 2.847 -28.910 -10.775 1.00 50.44 78 LEU A C 1
ATOM 619 O O . LEU A 1 78 ? 3.114 -27.746 -10.484 1.00 50.44 78 LEU A O 1
ATOM 623 N N . SER A 1 79 ? 1.579 -29.329 -10.841 1.00 49.28 79 SER A N 1
ATOM 624 C CA . SER A 1 79 ? 0.422 -28.430 -10.667 1.00 49.28 79 SER A CA 1
ATOM 625 C C . SER A 1 79 ? -0.026 -28.227 -9.213 1.00 49.28 79 SER A C 1
ATOM 627 O O . SER A 1 79 ? -0.834 -27.340 -8.954 1.00 49.28 79 SER A O 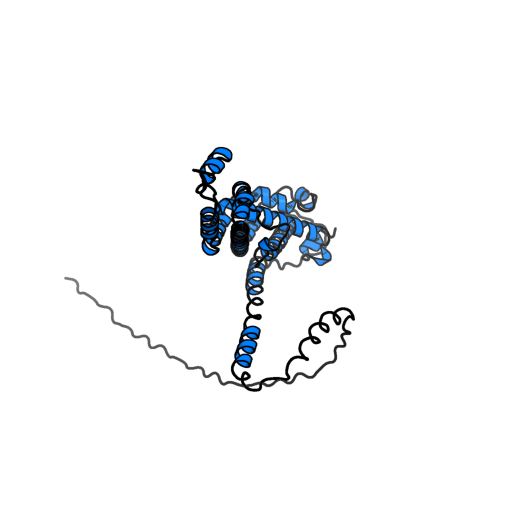1
ATOM 629 N N . ALA A 1 80 ? 0.499 -28.987 -8.245 1.00 48.16 80 ALA A N 1
ATOM 630 C CA . ALA A 1 80 ? 0.107 -28.862 -6.833 1.00 48.16 80 ALA A CA 1
ATOM 631 C C . ALA A 1 80 ? 0.950 -27.850 -6.024 1.00 48.16 80 ALA A C 1
ATOM 633 O O . ALA A 1 80 ? 0.621 -27.553 -4.877 1.00 48.16 80 ALA A O 1
ATOM 634 N N . ALA A 1 81 ? 2.020 -27.287 -6.599 1.00 49.06 81 ALA A N 1
ATOM 635 C CA . ALA A 1 81 ? 2.954 -26.421 -5.868 1.00 49.06 81 ALA A CA 1
ATOM 636 C C . ALA A 1 81 ? 2.513 -24.946 -5.745 1.00 49.06 81 ALA A C 1
ATOM 638 O O . ALA A 1 81 ? 3.061 -24.213 -4.926 1.00 49.06 81 ALA A O 1
ATOM 639 N N . TRP A 1 82 ? 1.506 -24.498 -6.503 1.00 52.34 82 TRP A N 1
ATOM 640 C CA . TRP A 1 82 ? 1.073 -23.090 -6.505 1.00 52.34 82 TRP A CA 1
ATOM 641 C C . TRP A 1 82 ? 0.005 -22.756 -5.450 1.00 52.34 82 TRP A C 1
ATOM 643 O O . TRP A 1 82 ? -0.321 -21.590 -5.263 1.00 52.34 82 TRP A O 1
ATOM 653 N N . ALA A 1 83 ? -0.523 -23.748 -4.724 1.00 48.03 83 ALA A N 1
ATOM 654 C CA . ALA A 1 83 ? -1.642 -23.549 -3.795 1.00 48.03 83 ALA A CA 1
ATOM 655 C C . ALA A 1 83 ? -1.243 -23.390 -2.311 1.00 48.03 83 ALA A C 1
ATOM 657 O O . ALA A 1 83 ? -2.115 -23.185 -1.470 1.00 48.03 83 ALA A O 1
ATOM 658 N N . LEU A 1 84 ? 0.047 -23.479 -1.956 1.00 52.00 84 LEU A N 1
ATOM 659 C CA . LEU A 1 84 ? 0.480 -23.544 -0.547 1.00 52.00 84 LEU A CA 1
ATOM 660 C C . LEU A 1 84 ? 1.225 -22.304 -0.023 1.00 52.00 84 LEU A C 1
ATOM 662 O O . LEU A 1 84 ? 1.498 -22.227 1.173 1.00 52.00 84 LEU A O 1
ATOM 666 N N . ALA A 1 85 ? 1.510 -21.304 -0.860 1.00 52.91 85 ALA A N 1
ATOM 667 C CA . ALA A 1 85 ? 2.185 -20.081 -0.407 1.00 52.91 85 ALA A CA 1
ATOM 668 C C . ALA A 1 85 ? 1.223 -19.014 0.161 1.00 52.91 85 ALA A C 1
ATOM 670 O O . ALA A 1 85 ? 1.658 -18.108 0.868 1.00 52.91 85 ALA A O 1
ATOM 671 N N . ASP A 1 86 ? -0.084 -19.133 -0.094 1.00 57.09 86 ASP A N 1
ATOM 672 C CA . ASP A 1 86 ? -1.059 -18.075 0.204 1.00 57.09 86 ASP A CA 1
ATOM 673 C C . ASP A 1 86 ? -1.643 -18.106 1.626 1.00 57.09 86 ASP A C 1
ATOM 675 O O . ASP A 1 86 ? -2.213 -17.118 2.084 1.00 57.09 86 ASP A O 1
ATOM 679 N N . SER A 1 87 ? -1.547 -19.224 2.349 1.00 61.22 87 SER A N 1
ATOM 680 C CA . SER A 1 87 ? -2.156 -19.348 3.685 1.00 61.22 87 SER A CA 1
ATOM 681 C C . SER A 1 87 ? -1.253 -18.818 4.802 1.00 61.22 87 SER A C 1
ATOM 683 O O . SER A 1 87 ? -1.738 -18.215 5.764 1.00 61.22 87 SER A O 1
ATOM 685 N N . SER A 1 88 ? 0.064 -18.997 4.664 1.00 74.62 88 SER A N 1
ATOM 686 C CA . SER A 1 88 ? 1.041 -18.656 5.703 1.00 74.62 88 SER A CA 1
ATOM 687 C C . SER A 1 88 ? 1.128 -17.147 5.936 1.00 74.62 88 SER A C 1
ATOM 689 O O . SER A 1 88 ? 1.137 -16.684 7.077 1.00 74.62 88 SER A O 1
ATOM 691 N N . TRP A 1 89 ? 1.121 -16.350 4.873 1.00 76.75 89 TRP A N 1
ATOM 692 C CA . TRP A 1 89 ? 1.269 -14.906 4.994 1.00 76.75 89 TRP A CA 1
ATOM 693 C C . TRP A 1 89 ? 0.002 -14.248 5.569 1.00 76.75 89 TRP A C 1
ATOM 695 O O . TRP A 1 89 ? 0.113 -13.401 6.455 1.00 76.75 89 TRP A O 1
ATOM 705 N N . LYS A 1 90 ? -1.198 -14.715 5.178 1.00 75.75 90 LYS A N 1
ATOM 706 C CA . LYS A 1 90 ? -2.471 -14.255 5.760 1.00 75.75 90 LYS A CA 1
ATOM 707 C C . LYS A 1 90 ? -2.494 -14.482 7.264 1.00 75.75 90 LYS A C 1
ATOM 709 O O . LYS A 1 90 ? -2.803 -13.566 8.013 1.00 75.75 90 LYS A O 1
ATOM 714 N N . SER A 1 91 ? -2.090 -15.670 7.730 1.00 76.88 91 SER A N 1
ATOM 715 C CA . SER A 1 91 ? -2.014 -15.950 9.173 1.00 76.88 91 SER A CA 1
ATOM 716 C C . SER A 1 91 ? -1.052 -15.023 9.923 1.00 76.88 91 SER A C 1
ATOM 718 O O . SER A 1 91 ? -1.341 -14.637 11.055 1.00 76.88 91 SER A O 1
ATOM 720 N N . ARG A 1 92 ? 0.048 -14.600 9.285 1.00 76.94 92 ARG A N 1
ATOM 721 C CA . ARG A 1 92 ? 0.995 -13.639 9.865 1.00 76.94 92 ARG A CA 1
ATOM 722 C C . ARG A 1 92 ? 0.377 -12.248 9.970 1.00 76.94 92 ARG A C 1
ATOM 724 O O . ARG A 1 92 ? 0.432 -11.669 11.052 1.00 76.94 92 ARG A O 1
ATOM 731 N N . ALA A 1 93 ? -0.256 -11.749 8.906 1.00 75.69 93 ALA A N 1
ATOM 732 C CA . ALA A 1 93 ? -0.970 -10.471 8.933 1.00 75.69 93 ALA A CA 1
ATOM 733 C C . ALA A 1 93 ? -2.067 -10.470 10.014 1.00 75.69 93 ALA A C 1
ATOM 735 O O . ALA A 1 93 ? -2.060 -9.605 10.889 1.00 75.69 93 ALA A O 1
ATOM 736 N N . LEU A 1 94 ? -2.909 -11.509 10.038 1.00 76.06 94 LEU A N 1
ATOM 737 C CA . LEU A 1 94 ? -3.981 -11.670 11.027 1.00 76.06 94 LEU A CA 1
ATOM 738 C C . LEU A 1 94 ? -3.443 -11.685 12.471 1.00 76.06 94 LEU A C 1
ATOM 740 O O . LEU A 1 94 ? -3.994 -11.047 13.366 1.00 76.06 94 LEU A O 1
ATOM 744 N N . SER A 1 95 ? -2.325 -12.377 12.721 1.00 80.81 95 SER A N 1
ATOM 745 C CA . SER A 1 95 ? -1.714 -12.436 14.058 1.00 80.81 95 SER A CA 1
ATOM 746 C C . SER A 1 95 ? -1.182 -11.086 14.542 1.00 80.81 95 SER A C 1
ATOM 748 O O . SER A 1 95 ? -1.208 -10.806 15.741 1.00 80.81 95 SER A O 1
ATOM 750 N N . ILE A 1 96 ? -0.730 -10.235 13.614 1.00 77.62 96 ILE A N 1
ATOM 751 C CA . ILE A 1 96 ? -0.233 -8.903 13.941 1.00 77.62 96 ILE A CA 1
ATOM 752 C C . ILE A 1 96 ? -1.395 -8.033 14.399 1.00 77.62 96 ILE A C 1
ATOM 754 O O . ILE A 1 96 ? -1.225 -7.330 15.384 1.00 77.62 96 ILE A O 1
ATOM 758 N N . PHE A 1 97 ? -2.571 -8.094 13.775 1.00 77.50 97 PHE A N 1
ATOM 759 C CA . PHE A 1 97 ? -3.707 -7.249 14.158 1.00 77.50 97 PHE A CA 1
ATOM 760 C C . PHE A 1 97 ? -4.486 -7.771 15.382 1.00 77.50 97 PHE A C 1
ATOM 762 O O . PHE A 1 97 ? -4.905 -6.968 16.212 1.00 77.50 97 PHE A O 1
ATOM 769 N N . LYS A 1 98 ? -4.554 -9.090 15.604 1.00 71.62 98 LYS A N 1
ATOM 770 C CA . LYS A 1 98 ? -5.380 -9.745 16.646 1.00 71.62 98 LYS A CA 1
ATOM 771 C C . LYS A 1 98 ? -4.860 -9.672 18.107 1.00 71.62 98 LYS A C 1
ATOM 773 O O . LYS A 1 98 ? -5.034 -10.613 18.877 1.00 71.62 98 LYS A O 1
ATOM 778 N N . SER A 1 99 ? -4.207 -8.593 18.541 1.00 54.22 99 SER A N 1
ATOM 779 C CA . SER A 1 99 ? -3.818 -8.438 19.966 1.00 54.22 99 SER A CA 1
ATOM 780 C C . SER A 1 99 ? -5.045 -8.184 20.875 1.00 54.22 99 SER A C 1
ATOM 782 O O . SER A 1 99 ? -6.053 -7.682 20.388 1.00 54.22 99 SER A O 1
ATOM 784 N N . PRO A 1 100 ? -5.016 -8.555 22.174 1.00 51.56 100 PRO A N 1
ATOM 785 C CA . PRO A 1 100 ? -6.217 -8.889 22.936 1.00 51.56 100 PRO A CA 1
ATOM 786 C C . PRO A 1 100 ? -6.930 -7.650 23.490 1.00 51.56 100 PRO A C 1
ATOM 788 O O . PRO A 1 100 ? -6.728 -7.257 24.634 1.00 51.56 100 PRO A O 1
ATOM 791 N N . THR A 1 101 ? -7.837 -7.073 22.713 1.00 48.97 101 THR A N 1
ATOM 792 C CA . THR A 1 101 ? -8.925 -6.216 23.214 1.00 48.97 101 THR A CA 1
ATOM 793 C C . THR A 1 101 ? -10.185 -7.060 23.421 1.00 48.97 101 THR A C 1
ATOM 795 O O . THR A 1 101 ? -11.258 -6.777 22.906 1.00 48.97 101 THR A O 1
ATOM 798 N N . GLY A 1 102 ? -10.048 -8.146 24.186 1.00 44.41 102 GLY A N 1
ATOM 799 C CA . GLY A 1 102 ? -11.176 -8.918 24.703 1.00 44.41 102 GLY A CA 1
ATOM 800 C C . GLY A 1 102 ? -11.695 -8.286 25.991 1.00 44.41 102 GLY A C 1
ATOM 801 O O . GLY A 1 102 ? -11.460 -8.819 27.068 1.00 44.41 102 GLY A O 1
ATOM 802 N N . GLN A 1 103 ? -12.344 -7.127 25.896 1.00 41.88 103 GLN A N 1
ATOM 803 C CA . GLN A 1 103 ? -13.211 -6.632 26.965 1.00 41.88 103 GLN A CA 1
ATOM 804 C C . GLN A 1 103 ? -14.647 -6.690 26.452 1.00 41.88 103 GLN A C 1
ATOM 806 O O . GLN A 1 103 ? -14.967 -6.057 25.450 1.00 41.88 103 GLN A O 1
ATOM 811 N N . GLU A 1 104 ? -15.490 -7.476 27.122 1.00 44.84 104 GLU A N 1
ATOM 812 C CA . GLU A 1 104 ? -16.938 -7.478 26.915 1.00 44.84 104 GLU A CA 1
ATOM 813 C C . GLU A 1 104 ? -17.473 -6.062 27.167 1.00 44.84 104 GLU A C 1
ATOM 815 O O . GLU A 1 104 ? -17.344 -5.532 28.272 1.00 44.84 104 GLU A O 1
ATOM 820 N N . VAL A 1 105 ? -18.039 -5.425 26.138 1.00 45.56 105 VAL A N 1
ATOM 821 C CA . VAL A 1 105 ? -18.631 -4.088 26.256 1.00 45.56 105 VAL A CA 1
ATOM 822 C C . VAL A 1 105 ? -20.146 -4.201 26.142 1.00 45.56 105 VAL A C 1
ATOM 824 O O . VAL A 1 105 ? -20.682 -4.692 25.150 1.00 45.56 105 VAL A O 1
ATOM 827 N N . SER A 1 106 ? -20.829 -3.732 27.183 1.00 40.50 106 SER A N 1
ATOM 828 C CA . SER A 1 106 ? -22.282 -3.682 27.301 1.00 40.50 106 SER A CA 1
ATOM 829 C C . SER A 1 106 ? -22.929 -2.808 26.219 1.00 40.50 106 SER A C 1
ATOM 831 O O . SER A 1 106 ? -22.403 -1.773 25.799 1.00 40.50 106 SER A O 1
ATOM 833 N N . SER A 1 107 ? -24.100 -3.238 25.752 1.00 41.88 107 SER A N 1
ATOM 834 C CA . SER A 1 107 ? -24.918 -2.555 24.750 1.00 41.88 107 SER A CA 1
ATOM 835 C C . SER A 1 107 ? -25.507 -1.253 25.312 1.00 41.88 107 SER A C 1
ATOM 837 O O . SER A 1 107 ? -26.436 -1.274 26.111 1.00 41.88 107 SER A O 1
ATOM 839 N N . GLY A 1 108 ? -24.972 -0.110 24.888 1.00 42.91 108 GLY A N 1
ATOM 840 C CA . GLY A 1 108 ? -25.506 1.224 25.174 1.00 42.91 108 GLY A CA 1
ATOM 841 C C . GLY A 1 108 ? -24.805 2.269 24.309 1.00 42.91 108 GLY A C 1
ATOM 842 O O . GLY A 1 108 ? -23.618 2.115 24.054 1.00 42.91 108 GLY A O 1
ATOM 843 N N . VAL A 1 109 ? -25.532 3.283 23.826 1.00 50.06 109 VAL A N 1
ATOM 844 C CA . VAL A 1 109 ? -25.018 4.465 23.092 1.00 50.06 109 VAL A CA 1
ATOM 845 C C . VAL A 1 109 ? -23.613 4.852 23.581 1.00 50.06 109 VAL A C 1
ATOM 847 O O . VAL A 1 109 ? -23.411 4.863 24.793 1.00 50.06 109 VAL A O 1
ATOM 850 N N . PHE A 1 110 ? -22.656 5.143 22.681 1.00 56.34 110 PHE A N 1
ATOM 851 C CA . PHE A 1 110 ? -21.282 5.530 23.056 1.00 56.34 110 PHE A CA 1
ATOM 852 C C . PHE A 1 110 ? -21.332 6.669 24.070 1.00 56.34 110 PHE A C 1
ATOM 854 O O . PHE A 1 110 ? -21.594 7.817 23.718 1.00 56.34 110 PHE A O 1
ATOM 861 N N . ALA A 1 111 ? -21.135 6.340 25.342 1.00 56.31 111 ALA A N 1
ATOM 862 C CA . ALA A 1 111 ? -21.332 7.288 26.429 1.00 56.31 111 ALA A CA 1
ATOM 863 C C . ALA A 1 111 ? -20.063 8.115 26.689 1.00 56.31 111 ALA A C 1
ATOM 865 O O . ALA A 1 111 ? -20.115 9.098 27.424 1.00 56.31 111 ALA A O 1
ATOM 866 N N . ASN A 1 112 ? -18.921 7.735 26.096 1.00 77.50 112 ASN A N 1
ATOM 867 C CA . ASN A 1 112 ? -17.641 8.415 26.273 1.00 77.50 112 ASN A CA 1
ATOM 868 C C . ASN A 1 112 ? -16.817 8.486 24.967 1.00 77.50 112 ASN A C 1
ATOM 870 O O . ASN A 1 112 ? -16.932 7.645 24.073 1.00 77.50 112 ASN A O 1
ATOM 874 N N . ALA A 1 113 ? -15.981 9.526 24.862 1.00 84.25 113 ALA A N 1
ATOM 875 C CA . ALA A 1 113 ? -15.110 9.771 23.710 1.00 84.25 113 ALA A CA 1
ATOM 876 C C . ALA A 1 113 ? -14.056 8.664 23.516 1.00 84.25 113 ALA A C 1
ATOM 878 O O . ALA A 1 113 ? -13.673 8.363 22.387 1.00 84.25 113 ALA A O 1
ATOM 879 N N . ASP A 1 114 ? -13.627 8.017 24.600 1.00 86.25 114 ASP A N 1
ATOM 880 C CA . ASP A 1 114 ? -12.616 6.959 24.560 1.00 86.25 114 ASP A CA 1
ATOM 881 C C . ASP A 1 114 ? -13.109 5.701 23.838 1.00 86.25 114 ASP A C 1
ATOM 883 O O . ASP A 1 114 ? -12.369 5.092 23.066 1.00 86.25 114 ASP A O 1
ATOM 887 N N . GLU A 1 115 ? -14.362 5.307 24.056 1.00 85.38 115 GLU A N 1
ATOM 888 C CA . GLU A 1 115 ? -14.990 4.157 23.412 1.00 85.38 115 GLU A CA 1
ATOM 889 C C . GLU A 1 115 ? -15.163 4.410 21.914 1.00 85.38 115 GLU A C 1
ATOM 891 O O . GLU A 1 115 ? -14.831 3.545 21.102 1.00 85.38 115 GLU A O 1
ATOM 896 N N . LEU A 1 116 ? -15.582 5.624 21.542 1.00 88.12 116 LEU A N 1
ATOM 897 C CA . LEU A 1 116 ? -15.649 6.039 20.145 1.00 88.12 116 LEU A CA 1
ATOM 898 C C . LEU A 1 116 ? -14.255 6.012 19.498 1.00 88.12 116 LEU A C 1
ATOM 900 O O . LEU A 1 116 ? -14.079 5.420 18.436 1.00 88.12 116 LEU A O 1
ATOM 904 N N . ALA A 1 117 ? -13.234 6.567 20.157 1.00 90.62 117 ALA A N 1
ATOM 905 C CA . ALA A 1 117 ? -11.865 6.544 19.649 1.00 90.62 117 ALA A CA 1
ATOM 906 C C . ALA A 1 117 ? -11.317 5.114 19.488 1.00 90.62 117 ALA A C 1
ATOM 908 O O . ALA A 1 117 ? -10.599 4.832 18.528 1.00 90.62 117 ALA A O 1
ATOM 909 N N . ARG A 1 118 ? -11.651 4.190 20.398 1.00 90.19 118 ARG A N 1
ATOM 910 C CA . ARG A 1 118 ? -11.294 2.765 20.271 1.00 90.19 118 ARG A CA 1
ATOM 911 C C . ARG A 1 118 ? -11.984 2.120 19.075 1.00 90.19 118 ARG A C 1
ATOM 913 O O . ARG A 1 118 ? -11.320 1.429 18.313 1.00 90.19 118 ARG A O 1
ATOM 920 N N . ALA A 1 119 ? -13.274 2.375 18.881 1.00 89.62 119 ALA A N 1
ATOM 921 C CA . ALA A 1 119 ? -14.035 1.805 17.775 1.00 89.62 119 ALA A CA 1
ATOM 922 C C . ALA A 1 119 ? -13.569 2.340 16.404 1.00 89.62 119 ALA A C 1
ATOM 924 O O . ALA A 1 119 ? -13.455 1.579 15.443 1.00 89.62 119 ALA A O 1
ATOM 925 N N . LEU A 1 120 ? -13.208 3.624 16.314 1.00 93.12 120 LEU A N 1
ATOM 926 C CA . LEU A 1 120 ? -12.611 4.201 15.104 1.00 93.12 120 LEU A CA 1
ATOM 927 C C . LEU A 1 120 ? -11.228 3.592 14.805 1.00 93.12 120 LEU A C 1
ATOM 929 O O . LEU A 1 120 ? -10.948 3.243 13.659 1.00 93.12 120 LEU A O 1
ATOM 933 N N . ARG A 1 121 ? -10.378 3.388 15.825 1.00 94.19 121 ARG A N 1
ATOM 934 C CA . ARG A 1 121 ? -9.089 2.686 15.654 1.00 94.19 121 ARG A CA 1
ATOM 935 C C . ARG A 1 121 ? -9.267 1.225 15.251 1.00 94.19 121 ARG A C 1
ATOM 937 O O . ARG A 1 121 ? -8.538 0.756 14.386 1.00 94.19 121 ARG A O 1
ATOM 944 N N . GLU A 1 122 ? -10.236 0.529 15.838 1.00 92.00 122 GLU A N 1
ATOM 945 C CA . GLU A 1 122 ? -10.594 -0.841 15.458 1.00 92.00 122 GLU A CA 1
ATOM 946 C C . GLU A 1 122 ? -11.047 -0.902 13.994 1.00 92.00 122 GLU A C 1
ATOM 948 O O . GLU A 1 122 ? -10.631 -1.791 13.256 1.00 92.00 122 GLU A O 1
ATOM 953 N N . THR A 1 123 ? -11.831 0.081 13.540 1.00 93.75 123 THR A N 1
ATOM 954 C CA . THR A 1 123 ? -12.244 0.181 12.131 1.00 93.75 123 THR A CA 1
ATOM 955 C C . THR A 1 123 ? -11.020 0.281 11.223 1.00 93.75 123 THR A C 1
ATOM 957 O O . THR A 1 123 ? -10.885 -0.507 10.291 1.00 93.75 123 THR A O 1
ATOM 960 N N . LEU A 1 124 ? -10.085 1.189 11.533 1.00 95.62 124 LEU A N 1
ATOM 961 C CA . LEU A 1 124 ? -8.830 1.321 10.785 1.00 95.62 124 LEU A CA 1
ATOM 962 C C . LEU A 1 124 ? -8.007 0.035 10.800 1.00 95.62 124 LEU A C 1
ATOM 964 O O . LEU A 1 124 ? -7.460 -0.344 9.769 1.00 95.62 124 LEU A O 1
ATOM 968 N N . ALA A 1 125 ? -7.912 -0.627 11.953 1.00 94.94 125 ALA A N 1
ATOM 969 C CA . ALA A 1 125 ? -7.162 -1.863 12.115 1.00 94.94 125 ALA A CA 1
ATOM 970 C C . ALA A 1 125 ? -7.727 -2.980 11.225 1.00 94.94 125 ALA A C 1
ATOM 972 O O . ALA A 1 125 ? -6.977 -3.578 10.458 1.00 94.94 125 ALA A O 1
ATOM 973 N N . VAL A 1 126 ? -9.044 -3.200 11.260 1.00 94.56 126 VAL A N 1
ATOM 974 C CA . VAL A 1 126 ? -9.718 -4.218 10.440 1.00 94.56 126 VAL A CA 1
ATOM 975 C C . VAL A 1 126 ? -9.630 -3.881 8.948 1.00 94.56 126 VAL A C 1
ATOM 977 O O . VAL A 1 126 ? -9.321 -4.762 8.142 1.00 94.56 126 VAL A O 1
ATOM 980 N N . SER A 1 127 ? -9.856 -2.621 8.560 1.00 95.88 127 SER A N 1
ATOM 981 C CA . SER A 1 127 ? -9.732 -2.187 7.162 1.00 95.88 127 SER A CA 1
ATOM 982 C C . SER A 1 127 ? -8.304 -2.351 6.642 1.00 95.88 127 SER A C 1
ATOM 984 O O . SER A 1 127 ? -8.105 -2.878 5.548 1.00 95.88 127 SER A O 1
ATOM 986 N N . ALA A 1 128 ? -7.299 -1.965 7.434 1.00 97.00 128 ALA A N 1
ATOM 987 C CA . ALA A 1 128 ? -5.890 -2.141 7.095 1.00 97.00 128 ALA A CA 1
ATOM 988 C C . ALA A 1 128 ? -5.516 -3.616 6.962 1.00 97.00 128 ALA A C 1
ATOM 990 O O . ALA A 1 128 ? -4.893 -4.004 5.979 1.00 97.00 128 ALA A O 1
ATOM 991 N N . GLU A 1 129 ? -5.913 -4.451 7.921 1.00 95.44 129 GLU A N 1
ATOM 992 C CA . GLU A 1 129 ? -5.652 -5.888 7.904 1.00 95.44 129 GLU A CA 1
ATOM 993 C C . GLU A 1 129 ? -6.192 -6.540 6.629 1.00 95.44 129 GLU A C 1
ATOM 995 O O . GLU A 1 129 ? -5.474 -7.294 5.967 1.00 95.44 129 GLU A O 1
ATOM 1000 N N . ARG A 1 130 ? -7.433 -6.223 6.244 1.00 95.81 130 ARG A N 1
ATOM 1001 C CA . ARG A 1 130 ? -8.062 -6.757 5.028 1.00 95.81 130 ARG A CA 1
ATOM 1002 C C . ARG A 1 130 ? -7.439 -6.213 3.754 1.00 95.81 130 ARG A C 1
ATOM 1004 O O . ARG A 1 130 ? -7.165 -7.001 2.850 1.00 95.81 130 ARG A O 1
ATOM 1011 N N . ALA A 1 131 ? -7.157 -4.914 3.696 1.00 97.19 131 ALA A N 1
ATOM 1012 C CA . ALA A 1 131 ? -6.487 -4.293 2.559 1.00 97.19 131 ALA A CA 1
ATOM 1013 C C . ALA A 1 131 ? -5.096 -4.905 2.337 1.00 97.19 131 ALA A C 1
ATOM 1015 O O . ALA A 1 131 ? -4.805 -5.395 1.247 1.00 97.19 131 ALA A O 1
ATOM 1016 N N . LEU A 1 132 ? -4.278 -4.990 3.391 1.00 96.56 132 LEU A N 1
ATOM 1017 C CA . LEU A 1 132 ? -2.974 -5.655 3.371 1.00 96.56 132 LEU A CA 1
ATOM 1018 C C . LEU A 1 132 ? -3.104 -7.127 2.968 1.00 96.56 132 LEU A C 1
ATOM 1020 O O . LEU A 1 132 ? -2.318 -7.600 2.154 1.00 96.56 132 LEU A O 1
ATOM 1024 N N . THR A 1 133 ? -4.122 -7.829 3.481 1.00 95.62 133 THR A N 1
ATOM 1025 C CA . THR A 1 133 ? -4.427 -9.232 3.146 1.00 95.62 133 THR A CA 1
ATOM 1026 C C . THR A 1 133 ? -4.873 -9.426 1.687 1.00 95.62 133 THR A C 1
ATOM 1028 O O . THR A 1 133 ? -4.681 -10.488 1.091 1.00 95.62 133 THR A O 1
ATOM 1031 N N . SER A 1 134 ? -5.488 -8.419 1.080 1.00 96.19 134 SER A N 1
ATOM 1032 C CA . SER A 1 134 ? -5.923 -8.476 -0.314 1.00 96.19 134 SER A CA 1
ATOM 1033 C C . SER A 1 134 ? -4.801 -8.100 -1.279 1.00 96.19 134 SER A C 1
ATOM 1035 O O . SER A 1 134 ? -4.645 -8.739 -2.316 1.00 96.19 134 SER A O 1
ATOM 1037 N N . LEU A 1 135 ? -4.003 -7.095 -0.926 1.00 97.19 135 LEU A N 1
ATOM 1038 C CA . LEU A 1 135 ? -2.965 -6.525 -1.781 1.00 97.19 135 LEU A CA 1
ATOM 1039 C C . LEU A 1 135 ? -1.625 -7.267 -1.680 1.00 97.19 135 LEU A C 1
ATOM 1041 O O . LEU A 1 135 ? -0.908 -7.356 -2.667 1.00 97.19 135 LEU A O 1
ATOM 1045 N N . GLY A 1 136 ? -1.291 -7.829 -0.515 1.00 95.69 136 GLY A N 1
ATOM 1046 C CA . GLY A 1 136 ? -0.015 -8.516 -0.280 1.00 95.69 136 GLY A CA 1
ATOM 1047 C C . GLY A 1 136 ? 0.073 -9.956 -0.808 1.00 95.69 136 GLY A C 1
ATOM 1048 O O . GLY A 1 136 ? 1.141 -10.562 -0.738 1.00 95.69 136 GLY A O 1
ATOM 1049 N N . LYS A 1 137 ? -1.020 -10.540 -1.323 1.00 95.06 137 LYS A N 1
ATOM 1050 C CA . LYS A 1 137 ? -0.962 -11.854 -2.001 1.00 95.06 137 LYS A CA 1
ATOM 1051 C C . LYS A 1 137 ? -0.376 -11.705 -3.395 1.00 95.06 137 LYS A C 1
ATOM 1053 O O . LYS A 1 137 ? -0.483 -10.656 -4.025 1.00 95.06 137 LYS A O 1
ATOM 1058 N N . ASN A 1 138 ? 0.098 -12.829 -3.918 1.00 93.94 138 ASN A N 1
ATOM 1059 C CA . ASN A 1 138 ? 0.405 -12.959 -5.333 1.00 93.94 138 ASN A CA 1
ATOM 1060 C C . ASN A 1 138 ? -0.821 -12.590 -6.188 1.00 93.94 138 ASN A C 1
ATOM 1062 O O . ASN A 1 138 ? -1.916 -13.130 -5.998 1.00 93.94 138 ASN A O 1
ATOM 1066 N N . GLY A 1 139 ? -0.638 -11.651 -7.112 1.00 94.50 139 GLY A N 1
ATOM 1067 C CA . GLY A 1 139 ? -1.703 -11.132 -7.962 1.00 94.50 139 GLY A CA 1
ATOM 1068 C C . GLY A 1 139 ? -2.663 -10.164 -7.267 1.00 94.50 139 GLY A C 1
ATOM 1069 O O . GLY A 1 139 ? -3.675 -9.808 -7.868 1.00 94.50 139 GLY A O 1
ATOM 1070 N N . GLY A 1 140 ? -2.391 -9.743 -6.026 1.00 96.12 140 GLY A N 1
ATOM 1071 C CA . GLY A 1 140 ? -3.170 -8.720 -5.321 1.00 96.12 140 GLY A CA 1
ATOM 1072 C C . GLY A 1 140 ? -3.152 -7.369 -6.039 1.00 96.12 140 GLY A C 1
ATOM 1073 O O . GLY A 1 140 ? -4.161 -6.663 -6.049 1.00 96.12 140 GLY A O 1
ATOM 1074 N N . PHE A 1 141 ? -2.042 -7.066 -6.715 1.00 97.44 141 PHE A N 1
ATOM 1075 C CA . PHE A 1 141 ? -1.918 -5.929 -7.617 1.00 97.44 141 PHE A CA 1
ATOM 1076 C C . PHE A 1 141 ? -2.064 -6.373 -9.072 1.00 97.44 141 PHE A C 1
ATOM 1078 O O . PHE A 1 141 ? -2.912 -5.849 -9.789 1.00 97.44 141 PHE A O 1
ATOM 1085 N N . ALA A 1 142 ? -1.290 -7.371 -9.513 1.00 94.56 142 ALA A N 1
ATOM 1086 C CA . ALA A 1 142 ? -1.176 -7.689 -10.940 1.00 94.56 142 ALA A CA 1
ATOM 1087 C C . ALA A 1 142 ? -2.504 -8.119 -11.597 1.00 94.56 142 ALA A C 1
ATOM 1089 O O . ALA A 1 142 ? -2.732 -7.801 -12.764 1.00 94.56 142 ALA A O 1
ATOM 1090 N N . ASN A 1 143 ? -3.383 -8.796 -10.847 1.00 95.81 143 ASN A N 1
ATOM 1091 C CA . ASN A 1 143 ? -4.675 -9.285 -11.342 1.00 95.81 143 ASN A CA 1
ATOM 1092 C C . ASN A 1 143 ? -5.850 -8.362 -10.974 1.00 95.81 143 ASN A C 1
ATOM 1094 O O . ASN A 1 143 ? -7.002 -8.733 -11.192 1.00 95.81 143 ASN A O 1
ATOM 1098 N N . SER A 1 144 ? -5.587 -7.201 -10.367 1.00 94.94 144 SER A N 1
ATOM 1099 C CA . SER A 1 144 ? -6.626 -6.259 -9.951 1.00 94.94 144 SER A CA 1
ATOM 1100 C C . SER A 1 144 ? -6.794 -5.147 -10.977 1.00 94.94 144 SER A C 1
ATOM 1102 O O . SER A 1 144 ? -5.886 -4.350 -11.175 1.00 94.94 144 SER A O 1
ATOM 1104 N N . ASP A 1 145 ? -7.978 -5.002 -11.567 1.00 91.94 145 ASP A N 1
ATOM 1105 C CA . ASP A 1 145 ? -8.242 -3.892 -12.496 1.00 91.94 145 ASP A CA 1
ATOM 1106 C C . ASP A 1 145 ? -8.175 -2.512 -11.819 1.00 91.94 145 ASP A C 1
ATOM 1108 O O . ASP A 1 145 ? -7.926 -1.506 -12.481 1.00 91.94 145 ASP A O 1
ATOM 1112 N N . ILE A 1 146 ? -8.380 -2.470 -10.498 1.00 93.50 146 ILE A N 1
ATOM 1113 C CA . ILE A 1 146 ? -8.464 -1.235 -9.706 1.00 93.50 146 ILE A CA 1
ATOM 1114 C C . ILE A 1 146 ? -7.117 -0.897 -9.057 1.00 93.50 146 ILE A C 1
ATOM 1116 O O . ILE A 1 146 ? -6.752 0.271 -8.970 1.00 93.50 146 ILE A O 1
ATOM 1120 N N . TYR A 1 147 ? -6.380 -1.913 -8.601 1.00 97.12 147 TYR A N 1
ATOM 1121 C CA . TYR A 1 147 ? -5.147 -1.729 -7.824 1.00 97.12 147 TYR A CA 1
ATOM 1122 C C . TYR A 1 147 ? -3.879 -1.999 -8.627 1.00 97.12 147 TYR A C 1
ATOM 1124 O O . TYR A 1 147 ? -2.791 -1.745 -8.126 1.00 97.12 147 TYR A O 1
ATOM 1132 N N . ARG A 1 148 ? -3.979 -2.501 -9.864 1.00 97.50 148 ARG A N 1
ATOM 1133 C CA . ARG A 1 148 ? -2.803 -2.726 -10.706 1.00 97.50 148 ARG A CA 1
ATOM 1134 C C . ARG A 1 148 ? -2.037 -1.428 -10.907 1.00 97.50 148 ARG A C 1
ATOM 1136 O O . ARG A 1 148 ? -2.565 -0.450 -11.433 1.00 97.50 148 ARG A O 1
ATOM 1143 N N . ILE A 1 149 ? -0.751 -1.465 -10.577 1.00 96.38 149 ILE A N 1
ATOM 1144 C CA . ILE A 1 149 ? 0.167 -0.354 -10.795 1.00 96.38 149 ILE A CA 1
ATOM 1145 C C . ILE A 1 149 ? 0.331 -0.155 -12.303 1.00 96.38 149 ILE A C 1
ATOM 1147 O O . ILE A 1 149 ? 0.788 -1.080 -12.996 1.00 96.38 149 ILE A O 1
ATOM 1151 N N . PRO A 1 150 ? -0.037 1.025 -12.835 1.00 94.62 150 PRO A N 1
ATOM 1152 C CA . PRO A 1 150 ? 0.190 1.346 -14.230 1.00 94.62 150 PRO A CA 1
ATOM 1153 C C . PRO A 1 150 ? 1.668 1.649 -14.464 1.00 94.62 150 PRO A C 1
ATOM 1155 O O . PRO A 1 150 ? 2.407 2.023 -13.549 1.00 94.62 150 PRO A O 1
ATOM 1158 N N . LEU A 1 151 ? 2.099 1.543 -15.716 1.00 92.50 151 LEU A N 1
ATOM 1159 C CA . LEU A 1 151 ? 3.412 2.036 -16.100 1.00 92.50 151 LEU A CA 1
ATOM 1160 C C . LEU A 1 151 ? 3.473 3.565 -15.952 1.00 92.50 151 LEU A C 1
ATOM 1162 O O . LEU A 1 151 ? 2.492 4.253 -16.260 1.00 92.50 151 LEU A O 1
ATOM 1166 N N . PRO A 1 152 ? 4.619 4.122 -15.522 1.00 88.38 152 PRO A N 1
ATOM 1167 C CA . PRO A 1 152 ? 4.839 5.560 -15.577 1.00 88.38 152 PRO A CA 1
ATOM 1168 C C . PRO A 1 152 ? 4.585 6.078 -16.994 1.00 88.38 152 PRO A C 1
ATOM 1170 O O . PRO A 1 152 ? 5.016 5.457 -17.966 1.00 88.38 152 PRO A O 1
ATOM 1173 N N . LYS A 1 153 ? 3.933 7.239 -17.134 1.00 85.19 153 LYS A N 1
ATOM 1174 C CA . LYS A 1 153 ? 3.596 7.809 -18.457 1.00 85.19 153 LYS A CA 1
ATOM 1175 C C . LYS A 1 153 ? 4.817 7.947 -19.375 1.00 85.19 153 LYS A C 1
ATOM 1177 O O . LYS A 1 153 ? 4.705 7.754 -20.580 1.00 85.19 153 LYS A O 1
ATOM 1182 N N . SER A 1 154 ? 5.980 8.259 -18.804 1.00 80.06 154 SER A N 1
ATOM 1183 C CA . SER A 1 154 ? 7.257 8.320 -19.523 1.00 80.06 154 SER A CA 1
ATOM 1184 C C . SER A 1 154 ? 7.650 6.980 -20.148 1.00 80.06 154 SER A C 1
ATOM 1186 O O . SER A 1 154 ? 8.155 6.967 -21.267 1.00 80.06 154 SER A O 1
ATOM 1188 N N . VAL A 1 155 ? 7.375 5.869 -19.459 1.00 84.19 155 VAL A N 1
ATOM 1189 C CA . VAL A 1 155 ? 7.646 4.504 -19.923 1.00 84.19 155 VAL A CA 1
ATOM 1190 C C . VAL A 1 155 ? 6.572 4.015 -20.892 1.00 84.19 155 VAL A C 1
ATOM 1192 O O . VAL A 1 155 ? 6.894 3.404 -21.906 1.00 84.19 155 VAL A O 1
ATOM 1195 N N . GLU A 1 156 ? 5.303 4.331 -20.641 1.00 87.25 156 GLU A N 1
ATOM 1196 C CA . GLU A 1 156 ? 4.183 3.932 -21.504 1.00 87.25 156 GLU A CA 1
ATOM 1197 C C . GLU A 1 156 ? 4.333 4.473 -22.941 1.00 87.25 156 GLU A C 1
ATOM 1199 O O . GLU A 1 156 ? 3.971 3.812 -23.917 1.00 87.25 156 GLU A O 1
ATOM 1204 N N . ASN A 1 157 ? 4.975 5.636 -23.101 1.00 83.69 157 ASN A N 1
ATOM 1205 C CA . ASN A 1 157 ? 5.304 6.214 -24.409 1.00 83.69 157 ASN A CA 1
ATOM 1206 C C . ASN A 1 157 ? 6.185 5.301 -25.288 1.00 83.69 157 ASN A C 1
ATOM 1208 O O . ASN A 1 157 ? 6.208 5.463 -26.512 1.00 83.69 157 ASN A O 1
ATOM 1212 N N . PHE A 1 158 ? 6.886 4.326 -24.701 1.00 83.25 158 PHE A N 1
ATOM 1213 C CA . PHE A 1 158 ? 7.708 3.353 -25.422 1.00 83.25 158 PHE A CA 1
ATOM 1214 C C . PHE A 1 158 ? 6.913 2.205 -26.052 1.00 83.25 158 PHE A C 1
ATOM 1216 O O . PHE A 1 158 ? 7.470 1.483 -26.881 1.00 83.25 158 PHE A O 1
ATOM 1223 N N . ARG A 1 159 ? 5.615 2.059 -25.744 1.00 87.69 159 ARG A N 1
ATOM 1224 C CA . ARG A 1 159 ? 4.791 0.958 -26.263 1.00 87.69 159 ARG A CA 1
ATOM 1225 C C . ARG A 1 159 ? 4.742 0.925 -27.787 1.00 87.69 159 ARG A C 1
ATOM 1227 O O . ARG A 1 159 ? 4.983 -0.119 -28.380 1.00 87.69 159 ARG A O 1
ATOM 1234 N N . LYS A 1 160 ? 4.491 2.069 -28.435 1.00 87.62 160 LYS A N 1
ATOM 1235 C CA . LYS A 1 160 ? 4.436 2.155 -29.908 1.00 87.62 160 LYS A CA 1
ATOM 1236 C C . LYS A 1 160 ? 5.784 1.808 -30.566 1.00 87.62 160 LYS A C 1
ATOM 1238 O O . LYS A 1 160 ? 5.784 0.953 -31.446 1.00 87.62 160 LYS A O 1
ATOM 1243 N N . PRO A 1 161 ? 6.927 2.406 -30.163 1.00 84.06 161 PRO A N 1
ATOM 1244 C CA . PRO A 1 161 ? 8.239 2.005 -30.674 1.00 84.06 161 PRO A CA 1
ATOM 1245 C C . PRO A 1 161 ? 8.562 0.520 -30.495 1.00 84.06 161 PRO A C 1
ATOM 1247 O O . PRO A 1 161 ? 9.104 -0.089 -31.413 1.00 84.06 161 PRO A O 1
ATOM 1250 N N . LEU A 1 162 ? 8.236 -0.063 -29.337 1.00 85.69 162 LEU A N 1
ATOM 1251 C CA . LEU A 1 162 ? 8.497 -1.478 -29.068 1.00 85.69 162 LEU A CA 1
ATOM 1252 C C . LEU A 1 162 ? 7.574 -2.395 -29.881 1.00 85.69 162 LEU A C 1
ATOM 1254 O O . LEU A 1 162 ? 8.036 -3.424 -30.367 1.00 85.69 162 LEU A O 1
ATOM 1258 N N . ALA A 1 163 ? 6.333 -1.978 -30.143 1.00 89.81 163 ALA A N 1
ATOM 1259 C CA . ALA A 1 163 ? 5.417 -2.697 -31.027 1.00 89.81 163 ALA A CA 1
ATOM 1260 C C . ALA A 1 163 ? 5.922 -2.792 -32.477 1.00 89.81 163 ALA A C 1
ATOM 1262 O O . ALA A 1 163 ? 5.746 -3.815 -33.128 1.00 89.81 163 ALA A O 1
ATOM 1263 N N . LEU A 1 164 ? 6.626 -1.769 -32.984 1.00 88.44 164 LEU A N 1
ATOM 1264 C CA . LEU A 1 164 ? 7.195 -1.796 -34.345 1.00 88.44 164 LEU A CA 1
ATOM 1265 C C . LEU A 1 164 ? 8.240 -2.900 -34.549 1.00 88.44 164 LEU A C 1
ATOM 1267 O O . LEU A 1 164 ? 8.513 -3.289 -35.683 1.00 88.44 164 LEU A O 1
ATOM 1271 N N . VAL A 1 165 ? 8.840 -3.383 -33.462 1.00 87.94 165 VAL A N 1
ATOM 1272 C CA . VAL A 1 165 ? 9.847 -4.449 -33.472 1.00 87.94 165 VAL A CA 1
ATOM 1273 C C . VAL A 1 165 ? 9.343 -5.731 -32.801 1.00 87.94 165 VAL A C 1
ATOM 1275 O O . VAL A 1 165 ? 10.148 -6.624 -32.545 1.00 87.94 165 VAL A O 1
ATOM 1278 N N . ASN A 1 166 ? 8.031 -5.840 -32.543 1.00 90.94 166 ASN A N 1
ATOM 1279 C CA . ASN A 1 166 ? 7.381 -6.955 -31.839 1.00 90.94 166 ASN A CA 1
ATOM 1280 C C . ASN A 1 166 ? 7.988 -7.237 -30.445 1.00 90.94 166 ASN A C 1
ATOM 1282 O O . ASN A 1 166 ? 8.183 -8.389 -30.053 1.00 90.94 166 ASN A O 1
ATOM 1286 N N . GLN A 1 167 ? 8.376 -6.183 -29.719 1.00 91.81 167 GLN A N 1
ATOM 1287 C CA . GLN A 1 167 ? 8.988 -6.247 -28.382 1.00 91.81 167 GLN A CA 1
ATOM 1288 C C . GLN A 1 167 ? 8.125 -5.543 -27.319 1.00 91.81 167 GLN A C 1
ATOM 1290 O O . GLN A 1 167 ? 8.613 -5.256 -26.225 1.00 91.81 167 GLN A O 1
ATOM 1295 N N . GLU A 1 168 ? 6.857 -5.231 -27.610 1.00 91.19 168 GLU A N 1
ATOM 1296 C CA . GLU A 1 168 ? 5.948 -4.559 -26.671 1.00 91.19 168 GLU A CA 1
ATOM 1297 C C . GLU A 1 168 ? 5.715 -5.362 -25.385 1.00 91.19 168 GLU A C 1
ATOM 1299 O O . GLU A 1 168 ? 5.529 -4.762 -24.328 1.00 91.19 168 GLU A O 1
ATOM 1304 N N . TYR A 1 169 ? 5.846 -6.694 -25.451 1.00 93.31 169 TYR A N 1
ATOM 1305 C CA . TYR A 1 169 ? 5.744 -7.602 -24.304 1.00 93.31 169 TYR A CA 1
ATOM 1306 C C . TYR A 1 169 ? 6.708 -7.237 -23.163 1.00 93.31 169 TYR A C 1
ATOM 1308 O O . TYR A 1 169 ? 6.434 -7.514 -22.000 1.00 93.31 169 TYR A O 1
ATOM 1316 N N . ARG A 1 170 ? 7.823 -6.557 -23.466 1.00 91.00 170 ARG A N 1
ATOM 1317 C CA . ARG A 1 170 ? 8.784 -6.106 -22.451 1.00 91.00 170 ARG A CA 1
ATOM 1318 C C . ARG A 1 170 ? 8.233 -5.019 -21.537 1.00 91.00 170 ARG A C 1
ATOM 1320 O O . ARG A 1 170 ? 8.685 -4.919 -20.399 1.00 91.00 170 ARG A O 1
ATOM 1327 N N . LEU A 1 171 ? 7.292 -4.196 -22.015 1.00 91.25 171 LEU A N 1
ATOM 1328 C CA . LEU A 1 171 ? 6.586 -3.261 -21.135 1.00 91.25 171 LEU A CA 1
ATOM 1329 C C . LEU A 1 171 ? 5.701 -4.025 -20.157 1.00 91.25 171 LEU A C 1
ATOM 1331 O O . LEU A 1 171 ? 5.631 -3.653 -18.990 1.00 91.25 171 LEU A O 1
ATOM 1335 N N . ASP A 1 172 ? 5.052 -5.087 -20.626 1.00 93.94 172 ASP A N 1
ATOM 1336 C CA . ASP A 1 172 ? 4.153 -5.890 -19.805 1.00 93.94 172 ASP A CA 1
ATOM 1337 C C . ASP A 1 172 ? 4.952 -6.681 -18.753 1.00 93.94 172 ASP A C 1
ATOM 1339 O O . ASP A 1 172 ? 4.583 -6.679 -17.579 1.00 93.94 172 ASP A O 1
ATOM 1343 N N . ASP A 1 173 ? 6.109 -7.240 -19.127 1.00 93.94 173 ASP A N 1
ATOM 1344 C CA . ASP A 1 173 ? 7.064 -7.852 -18.192 1.00 93.94 173 ASP A CA 1
ATOM 1345 C C . ASP A 1 173 ? 7.551 -6.840 -17.148 1.00 93.94 173 ASP A C 1
ATOM 1347 O O . ASP A 1 173 ? 7.566 -7.120 -15.946 1.00 93.94 173 ASP A O 1
ATOM 1351 N N . PHE A 1 174 ? 7.914 -5.629 -17.582 1.00 93.56 174 PHE A N 1
ATOM 1352 C CA . PHE A 1 174 ? 8.318 -4.568 -16.668 1.00 93.56 174 PHE A CA 1
ATOM 1353 C C . PHE A 1 174 ? 7.174 -4.177 -15.721 1.00 93.56 174 PHE A C 1
ATOM 1355 O O . PHE A 1 174 ? 7.372 -4.139 -14.506 1.00 93.56 174 PHE A O 1
ATOM 1362 N N . GLN A 1 175 ? 5.954 -3.988 -16.222 1.00 95.44 175 GLN A N 1
ATOM 1363 C CA . GLN A 1 175 ? 4.787 -3.718 -15.384 1.00 95.44 175 GLN A CA 1
ATOM 1364 C C . GLN A 1 175 ? 4.546 -4.846 -14.371 1.00 95.44 175 GLN A C 1
ATOM 1366 O O . GLN A 1 175 ? 4.253 -4.573 -13.203 1.00 95.44 175 GLN A O 1
ATOM 1371 N N . ALA A 1 176 ? 4.701 -6.105 -14.784 1.00 95.94 176 ALA A N 1
ATOM 1372 C CA . ALA A 1 176 ? 4.561 -7.256 -13.902 1.00 95.94 176 ALA A CA 1
ATOM 1373 C C . ALA A 1 176 ? 5.580 -7.219 -12.751 1.00 95.94 176 ALA A C 1
ATOM 1375 O O . ALA A 1 176 ? 5.217 -7.516 -11.611 1.00 95.94 176 ALA A O 1
ATOM 1376 N N . THR A 1 177 ? 6.824 -6.792 -13.008 1.00 95.25 177 THR A N 1
ATOM 1377 C CA . THR A 1 177 ? 7.821 -6.609 -11.938 1.00 95.25 177 THR A CA 1
ATOM 1378 C C . THR A 1 177 ? 7.438 -5.503 -10.953 1.00 95.25 177 THR A C 1
ATOM 1380 O O . THR A 1 177 ? 7.554 -5.722 -9.751 1.00 95.25 177 THR A O 1
ATOM 1383 N N . LEU A 1 178 ? 6.888 -4.370 -11.418 1.00 95.75 178 LEU A N 1
ATOM 1384 C CA . LEU A 1 178 ? 6.418 -3.290 -10.533 1.00 95.75 178 LEU A CA 1
ATOM 1385 C C . LEU A 1 178 ? 5.282 -3.755 -9.614 1.00 95.75 178 LEU A C 1
ATOM 1387 O O . LEU A 1 178 ? 5.292 -3.490 -8.415 1.00 95.75 178 LEU A O 1
ATOM 1391 N N . ASN A 1 179 ? 4.313 -4.482 -10.173 1.00 97.69 179 ASN A N 1
ATOM 1392 C CA . ASN A 1 179 ? 3.184 -5.005 -9.406 1.00 97.69 179 ASN A CA 1
ATOM 1393 C C . ASN A 1 179 ? 3.645 -6.042 -8.377 1.00 97.69 179 ASN A C 1
ATOM 1395 O O . ASN A 1 179 ? 3.212 -6.001 -7.230 1.00 97.69 179 ASN A O 1
ATOM 1399 N N . ARG A 1 180 ? 4.588 -6.916 -8.745 1.00 96.81 180 ARG A N 1
ATOM 1400 C CA . ARG A 1 180 ? 5.176 -7.881 -7.808 1.00 96.81 180 ARG A CA 1
ATOM 1401 C C . ARG A 1 180 ? 5.984 -7.202 -6.700 1.00 96.81 180 ARG A C 1
ATOM 1403 O O . ARG A 1 180 ? 5.959 -7.663 -5.560 1.00 96.81 180 ARG A O 1
ATOM 1410 N N . ALA A 1 181 ? 6.691 -6.118 -7.022 1.00 95.88 181 ALA A N 1
ATOM 1411 C CA . ALA A 1 181 ? 7.421 -5.331 -6.034 1.00 95.88 181 ALA A CA 1
ATOM 1412 C C . ALA A 1 181 ? 6.455 -4.721 -5.006 1.00 95.88 181 ALA A C 1
ATOM 1414 O O . ALA A 1 181 ? 6.684 -4.837 -3.803 1.00 95.88 181 ALA A O 1
ATOM 1415 N N . ALA A 1 182 ? 5.329 -4.169 -5.464 1.00 97.69 182 ALA A N 1
ATOM 1416 C CA . ALA A 1 182 ? 4.288 -3.663 -4.577 1.00 97.69 182 ALA A CA 1
ATOM 1417 C C . ALA A 1 182 ? 3.640 -4.757 -3.721 1.00 97.69 182 ALA A C 1
ATOM 1419 O O . ALA A 1 182 ? 3.524 -4.568 -2.514 1.00 97.69 182 ALA A O 1
ATOM 1420 N N . GLU A 1 183 ? 3.289 -5.912 -4.295 1.00 97.50 183 GLU A N 1
ATOM 1421 C CA . GLU A 1 183 ? 2.759 -7.063 -3.542 1.00 97.50 183 GLU A CA 1
ATOM 1422 C C . GLU A 1 183 ? 3.704 -7.454 -2.398 1.00 97.50 183 GLU A C 1
ATOM 1424 O O . GLU A 1 183 ? 3.288 -7.555 -1.243 1.00 97.50 183 GLU A O 1
ATOM 1429 N N . SER A 1 184 ? 4.998 -7.594 -2.698 1.00 96.06 184 SER A N 1
ATOM 1430 C CA . SER A 1 184 ? 6.021 -7.961 -1.715 1.00 96.06 184 SER A CA 1
ATOM 1431 C C . SER A 1 184 ? 6.238 -6.875 -0.653 1.00 96.06 184 SER A C 1
ATOM 1433 O O . SER A 1 184 ? 6.314 -7.183 0.538 1.00 96.06 184 SER A O 1
ATOM 1435 N N . GLY A 1 185 ? 6.299 -5.600 -1.046 1.00 95.06 185 GLY A N 1
ATOM 1436 C CA . GLY A 1 185 ? 6.456 -4.494 -0.099 1.00 95.06 185 GLY A CA 1
ATOM 1437 C C . GLY A 1 185 ? 5.246 -4.334 0.826 1.00 95.06 185 GLY A C 1
ATOM 1438 O O . GLY A 1 185 ? 5.405 -4.180 2.037 1.00 95.06 185 GLY A O 1
ATOM 1439 N N . VAL A 1 186 ? 4.031 -4.462 0.288 1.00 96.69 186 VAL A N 1
ATOM 1440 C CA . VAL A 1 186 ? 2.785 -4.422 1.068 1.00 96.69 186 VAL A CA 1
ATOM 1441 C C . VAL A 1 186 ? 2.674 -5.631 1.999 1.00 96.69 186 VAL A C 1
ATOM 1443 O O . VAL A 1 186 ? 2.293 -5.470 3.159 1.00 96.69 186 VAL A O 1
ATOM 1446 N N . ALA A 1 187 ? 3.081 -6.825 1.560 1.00 95.62 187 ALA A N 1
ATOM 1447 C CA . ALA A 1 187 ? 3.117 -8.019 2.407 1.00 95.62 187 ALA A CA 1
ATOM 1448 C C . ALA A 1 187 ? 4.054 -7.874 3.624 1.00 95.62 187 ALA A C 1
ATOM 1450 O O . ALA A 1 187 ? 3.825 -8.502 4.661 1.00 95.62 187 ALA A O 1
ATOM 1451 N N . ALA A 1 188 ? 5.090 -7.035 3.522 1.00 93.38 188 ALA A N 1
ATOM 1452 C CA . ALA A 1 188 ? 6.035 -6.745 4.600 1.00 93.38 188 ALA A CA 1
ATOM 1453 C C . ALA A 1 188 ? 5.615 -5.568 5.508 1.00 93.38 188 ALA A C 1
ATOM 1455 O O . ALA A 1 188 ? 6.158 -5.411 6.603 1.00 93.38 188 ALA A O 1
ATOM 1456 N N . ALA A 1 189 ? 4.622 -4.770 5.106 1.00 93.69 189 ALA A N 1
ATOM 1457 C CA . ALA A 1 189 ? 4.176 -3.574 5.818 1.00 93.69 189 ALA A CA 1
ATOM 1458 C C . ALA A 1 189 ? 3.218 -3.744 7.032 1.00 93.69 189 ALA A C 1
ATOM 1460 O O . ALA A 1 189 ? 3.001 -2.731 7.709 1.00 93.69 189 ALA A O 1
ATOM 1461 N N . PRO A 1 190 ? 2.644 -4.921 7.400 1.00 95.44 190 PRO A N 1
ATOM 1462 C CA . PRO A 1 190 ? 1.629 -4.980 8.463 1.00 95.44 190 PRO A CA 1
ATOM 1463 C C . PRO A 1 190 ? 2.041 -4.388 9.815 1.00 95.44 190 PRO A C 1
ATOM 1465 O O . PRO A 1 190 ? 1.240 -3.717 10.466 1.00 95.44 190 PRO A O 1
ATOM 1468 N N . SER A 1 191 ? 3.288 -4.596 10.243 1.00 94.62 191 SER A N 1
ATOM 1469 C CA . SER A 1 191 ? 3.793 -4.044 11.506 1.00 94.62 191 SER A CA 1
ATOM 1470 C C . SER A 1 191 ? 3.888 -2.517 11.475 1.00 94.62 191 SER A C 1
ATOM 1472 O O . SER A 1 191 ? 3.565 -1.865 12.468 1.00 94.62 191 SER A O 1
ATOM 1474 N N . ILE A 1 192 ? 4.285 -1.949 10.334 1.00 94.50 192 ILE A N 1
ATOM 1475 C CA . ILE A 1 192 ? 4.407 -0.504 10.129 1.00 94.50 192 ILE A CA 1
ATOM 1476 C C . ILE A 1 192 ? 3.019 0.131 10.167 1.00 94.50 192 ILE A C 1
ATOM 1478 O O . ILE A 1 192 ? 2.803 1.057 10.943 1.00 94.50 192 ILE A O 1
ATOM 1482 N N . VAL A 1 193 ? 2.070 -0.407 9.396 1.00 95.19 193 VAL A N 1
ATOM 1483 C CA . VAL A 1 193 ? 0.697 0.115 9.334 1.00 95.19 193 VAL A CA 1
ATOM 1484 C C . VAL A 1 193 ? 0.015 0.027 10.700 1.00 95.19 193 VAL A C 1
ATOM 1486 O O . VAL A 1 193 ? -0.555 1.014 11.163 1.00 95.19 193 VAL A O 1
ATOM 1489 N N . LYS A 1 194 ? 0.138 -1.108 11.403 1.00 95.38 194 LYS A N 1
ATOM 1490 C CA . LYS A 1 194 ? -0.407 -1.253 12.761 1.00 95.38 194 LYS A CA 1
ATOM 1491 C C . LYS A 1 194 ? 0.197 -0.232 13.729 1.00 95.38 194 LYS A C 1
ATOM 1493 O O . LYS A 1 194 ? -0.532 0.386 14.500 1.00 95.38 194 LYS A O 1
ATOM 1498 N N . ALA A 1 195 ? 1.518 -0.048 13.704 1.00 94.69 195 ALA A N 1
ATOM 1499 C CA . ALA A 1 195 ? 2.181 0.933 14.560 1.00 94.69 195 ALA A CA 1
ATOM 1500 C C . ALA A 1 195 ? 1.700 2.361 14.264 1.00 94.69 195 ALA A C 1
ATOM 1502 O O . ALA A 1 195 ? 1.467 3.132 15.192 1.00 94.69 195 ALA A O 1
ATOM 1503 N N . THR A 1 196 ? 1.509 2.698 12.990 1.00 94.81 196 THR A N 1
ATOM 1504 C CA . THR A 1 196 ? 0.968 3.990 12.560 1.00 94.81 196 THR A CA 1
ATOM 1505 C C . THR A 1 196 ? -0.453 4.217 13.084 1.00 94.81 196 THR A C 1
ATOM 1507 O O . THR A 1 196 ? -0.713 5.259 13.677 1.00 94.81 196 THR A O 1
ATOM 1510 N N . ILE A 1 197 ? -1.350 3.232 12.959 1.00 94.81 197 ILE A N 1
ATOM 1511 C CA . ILE A 1 197 ? -2.730 3.321 13.478 1.00 94.81 197 ILE A CA 1
ATOM 1512 C C . ILE A 1 197 ? -2.741 3.488 15.004 1.00 94.81 197 ILE A C 1
ATOM 1514 O O . ILE A 1 197 ? -3.492 4.302 15.538 1.00 94.81 197 ILE A O 1
ATOM 1518 N N . ASN A 1 198 ? -1.888 2.748 15.716 1.00 92.44 198 ASN A N 1
ATOM 1519 C CA . ASN A 1 198 ? -1.818 2.813 17.177 1.00 92.44 198 ASN A CA 1
ATOM 1520 C C . ASN A 1 198 ? -1.306 4.163 17.692 1.00 92.44 198 ASN A C 1
ATOM 1522 O O . ASN A 1 198 ? -1.764 4.630 18.733 1.00 92.44 198 ASN A O 1
ATOM 1526 N N . ASN A 1 199 ? -0.376 4.785 16.967 1.00 90.81 199 ASN A N 1
ATOM 1527 C CA . ASN A 1 199 ? 0.191 6.085 17.326 1.00 90.81 199 ASN A CA 1
ATOM 1528 C C . ASN A 1 199 ? -0.657 7.266 16.830 1.00 90.81 199 ASN A C 1
ATOM 1530 O O . ASN A 1 199 ? -0.311 8.414 17.098 1.00 90.81 199 ASN A O 1
ATOM 1534 N N . LEU A 1 200 ? -1.750 7.006 16.107 1.00 88.88 200 LEU A N 1
ATOM 1535 C CA . LEU A 1 200 ? -2.614 8.048 15.578 1.00 88.88 200 LEU A CA 1
ATOM 1536 C C . LEU A 1 200 ? -3.428 8.696 16.705 1.00 88.88 200 LEU A C 1
ATOM 1538 O O . LEU A 1 200 ? -4.230 8.043 17.391 1.00 88.88 200 LEU A O 1
ATOM 1542 N N . THR A 1 201 ? -3.263 10.006 16.857 1.00 91.12 201 THR A N 1
ATOM 1543 C CA . THR A 1 201 ? -4.167 10.837 17.653 1.00 91.12 201 THR A CA 1
ATOM 1544 C C . THR A 1 201 ? -5.421 11.097 16.829 1.00 91.12 201 THR A C 1
ATOM 1546 O O . THR A 1 201 ? -5.351 11.658 15.739 1.00 91.12 201 THR A O 1
ATOM 1549 N N . LEU A 1 202 ? -6.567 10.639 17.332 1.00 89.88 202 LEU A N 1
ATOM 1550 C CA . LEU A 1 202 ? -7.854 10.908 16.707 1.00 89.88 202 LEU A CA 1
ATOM 1551 C C . LEU A 1 202 ? -8.420 12.205 17.281 1.00 89.88 202 LEU A C 1
ATOM 1553 O O . LEU A 1 202 ? -8.607 12.322 18.492 1.00 89.88 202 LEU A O 1
ATOM 1557 N N . GLU A 1 203 ? -8.705 13.144 16.394 1.00 87.88 203 GLU A N 1
ATOM 1558 C CA . GLU A 1 203 ? -9.343 14.424 16.693 1.00 87.88 203 GLU A CA 1
ATOM 1559 C C . GLU A 1 203 ? -10.729 14.442 16.042 1.00 87.88 203 GLU A C 1
ATOM 1561 O O . GLU A 1 203 ? -10.994 13.665 15.122 1.00 87.88 203 GLU A O 1
ATOM 1566 N N . ASP A 1 204 ? -11.635 15.285 16.544 1.00 84.88 204 ASP A N 1
ATOM 1567 C CA . ASP A 1 204 ? -12.985 15.452 15.993 1.00 84.88 204 ASP A CA 1
ATOM 1568 C C . ASP A 1 204 ? -13.722 14.126 15.726 1.00 84.88 204 ASP A C 1
ATOM 1570 O O . ASP A 1 204 ? -14.290 13.896 14.657 1.00 84.88 204 ASP A O 1
ATOM 1574 N N . LEU A 1 205 ? -13.744 13.241 16.729 1.00 89.56 205 LEU A N 1
ATOM 1575 C CA . LEU A 1 205 ? -14.295 11.881 16.624 1.00 89.56 205 LEU A CA 1
ATOM 1576 C C . LEU A 1 205 ? -15.716 11.838 16.041 1.00 89.56 205 LEU A C 1
ATOM 1578 O O . LEU A 1 205 ? -16.056 10.925 15.292 1.00 89.56 205 LEU A O 1
ATOM 1582 N N . ASN A 1 206 ? -16.538 12.842 16.362 1.00 86.56 206 ASN A N 1
ATOM 1583 C CA . ASN A 1 206 ? -17.885 12.979 15.811 1.00 86.56 206 ASN A CA 1
ATOM 1584 C C . ASN A 1 206 ? -17.874 13.211 14.299 1.00 86.56 206 ASN A C 1
ATOM 1586 O O . ASN A 1 206 ? -18.717 12.652 13.608 1.00 86.56 206 ASN A O 1
ATOM 1590 N N . THR A 1 207 ? -16.937 14.001 13.781 1.00 89.12 207 THR A N 1
ATOM 1591 C CA . THR A 1 207 ? -16.774 14.236 12.342 1.00 89.12 207 THR A CA 1
ATOM 1592 C C . THR A 1 207 ? -16.306 12.967 11.639 1.00 89.12 207 THR A C 1
ATOM 1594 O O . THR A 1 207 ? -16.812 12.645 10.571 1.00 89.12 207 THR A O 1
ATOM 1597 N N . LEU A 1 208 ? -15.400 12.199 12.251 1.00 91.62 208 LEU A N 1
ATOM 1598 C CA . LEU A 1 208 ? -14.926 10.931 11.685 1.00 91.62 208 LEU A CA 1
ATOM 1599 C C . LEU A 1 208 ? -16.017 9.853 11.672 1.00 91.62 208 LEU A C 1
ATOM 1601 O O . LEU A 1 208 ? -16.180 9.146 10.677 1.00 91.62 208 LEU A O 1
ATOM 1605 N N . TRP A 1 209 ? -16.807 9.763 12.745 1.00 85.88 209 TRP A N 1
ATOM 1606 C CA . TRP A 1 209 ? -17.998 8.914 12.778 1.00 85.88 209 TRP A CA 1
ATOM 1607 C C . TRP A 1 209 ? -18.995 9.372 11.703 1.00 85.88 209 TRP A C 1
ATOM 1609 O O . TRP A 1 209 ? -19.450 8.543 10.918 1.00 85.88 209 TRP A O 1
ATOM 1619 N N . LYS A 1 210 ? -19.334 10.680 11.654 1.00 87.19 210 LYS A N 1
ATOM 1620 C CA . LYS A 1 210 ? -20.507 11.224 10.900 1.00 87.19 210 LYS A CA 1
ATOM 1621 C C . LYS A 1 210 ? -20.197 11.561 9.462 1.00 87.19 210 LYS A C 1
ATOM 1623 O O . LYS A 1 210 ? -21.103 11.925 8.718 1.00 87.19 210 LYS A O 1
ATOM 1628 N N . GLY A 1 211 ? -18.925 11.490 9.107 1.00 89.56 211 GLY A N 1
ATOM 1629 C CA . GLY A 1 211 ? -18.451 11.786 7.779 1.00 89.56 211 GLY A CA 1
ATOM 1630 C C . GLY A 1 211 ? -18.885 10.746 6.756 1.00 89.56 211 GLY A C 1
ATOM 1631 O O . GLY A 1 211 ? -19.670 9.833 7.014 1.00 89.56 211 GLY A O 1
ATOM 1632 N N . GLU A 1 212 ? -18.327 10.920 5.569 1.00 93.25 212 GLU A N 1
ATOM 1633 C CA . GLU A 1 212 ? -18.501 10.018 4.437 1.00 93.25 212 GLU A CA 1
ATOM 1634 C C . GLU A 1 212 ? -18.026 8.587 4.748 1.00 93.25 212 GLU A C 1
ATOM 1636 O O . GLU A 1 212 ? -17.401 8.311 5.777 1.00 93.25 212 GLU A O 1
ATOM 1641 N N . SER A 1 213 ? -18.327 7.656 3.842 1.00 93.12 213 SER A N 1
ATOM 1642 C CA . SER A 1 213 ? -18.095 6.220 4.032 1.00 93.12 213 SER A CA 1
ATOM 1643 C C . SER A 1 213 ? -16.625 5.812 4.200 1.00 93.12 213 SER A C 1
ATOM 1645 O O . SER A 1 213 ? -16.356 4.697 4.633 1.00 93.12 213 SER A O 1
ATOM 1647 N N . ASP A 1 214 ? -15.687 6.702 3.886 1.00 96.12 214 ASP A N 1
ATOM 1648 C CA . ASP A 1 214 ? -14.235 6.529 3.985 1.00 96.12 214 ASP A CA 1
ATOM 1649 C C . ASP A 1 214 ? -13.568 7.572 4.906 1.00 96.12 214 ASP A C 1
ATOM 1651 O O . ASP A 1 214 ? -12.347 7.761 4.871 1.00 96.12 214 ASP A O 1
ATOM 1655 N N . ALA A 1 215 ? -14.356 8.305 5.703 1.00 96.62 215 ALA A N 1
ATOM 1656 C CA . ALA A 1 215 ? -13.873 9.462 6.453 1.00 96.62 215 ALA A CA 1
ATOM 1657 C C . ALA A 1 215 ? -12.711 9.126 7.400 1.00 96.62 215 ALA A C 1
ATOM 1659 O O . ALA A 1 215 ? -11.797 9.941 7.558 1.00 96.62 215 ALA A O 1
ATOM 1660 N N . ILE A 1 216 ? -12.716 7.936 8.008 1.00 95.81 216 ILE A N 1
ATOM 1661 C CA . ILE A 1 216 ? -11.680 7.527 8.962 1.00 95.81 216 ILE A CA 1
ATOM 1662 C C . ILE A 1 216 ? -10.384 7.204 8.209 1.00 95.81 216 ILE A C 1
ATOM 1664 O O . ILE A 1 216 ? -9.303 7.635 8.614 1.00 95.81 216 ILE A O 1
ATOM 1668 N N . THR A 1 217 ? -10.484 6.509 7.077 1.00 97.50 217 THR A N 1
ATOM 1669 C CA . THR A 1 217 ? -9.354 6.160 6.213 1.00 97.50 217 THR A CA 1
ATOM 1670 C C . THR A 1 217 ? -8.711 7.406 5.620 1.00 97.50 217 THR A C 1
ATOM 1672 O O . THR A 1 217 ? -7.490 7.536 5.676 1.00 97.50 217 THR A O 1
ATOM 1675 N N . ARG A 1 218 ? -9.500 8.367 5.125 1.00 97.12 218 ARG A N 1
ATOM 1676 C CA . ARG A 1 218 ? -8.959 9.637 4.608 1.00 97.12 218 ARG A CA 1
ATOM 1677 C C . ARG A 1 218 ? -8.276 10.463 5.689 1.00 97.12 218 ARG A C 1
ATOM 1679 O O . ARG A 1 218 ? -7.269 11.118 5.420 1.00 97.12 218 ARG A O 1
ATOM 1686 N N . PHE A 1 219 ? -8.794 10.430 6.917 1.00 96.81 219 PHE A N 1
ATOM 1687 C CA . PHE A 1 219 ? -8.116 11.051 8.051 1.00 96.81 219 PHE A CA 1
ATOM 1688 C C . PHE A 1 219 ? -6.762 10.385 8.323 1.00 96.81 219 PHE A C 1
ATOM 1690 O O . PHE A 1 219 ? -5.754 11.086 8.414 1.00 96.81 219 PHE A O 1
ATOM 1697 N N . LEU A 1 220 ? -6.713 9.047 8.384 1.00 96.75 220 LEU A N 1
ATOM 1698 C CA . LEU A 1 220 ? -5.456 8.308 8.529 1.00 96.75 220 LEU A CA 1
ATOM 1699 C C . LEU A 1 220 ? -4.479 8.654 7.399 1.00 96.75 220 LEU A C 1
ATOM 1701 O O . LEU A 1 220 ? -3.315 8.933 7.682 1.00 96.75 220 LEU A O 1
ATOM 1705 N N . GLU A 1 221 ? -4.929 8.659 6.143 1.00 97.44 221 GLU A N 1
ATOM 1706 C CA . GLU A 1 221 ? -4.095 9.011 4.993 1.00 97.44 221 GLU A CA 1
ATOM 1707 C C . GLU A 1 221 ? -3.492 10.404 5.169 1.00 97.44 221 GLU A C 1
ATOM 1709 O O . GLU A 1 221 ? -2.271 10.558 5.162 1.00 97.44 221 GLU A O 1
ATOM 1714 N N . LYS A 1 222 ? -4.324 11.414 5.433 1.00 96.81 222 LYS A N 1
ATOM 1715 C CA . LYS A 1 222 ? -3.863 12.794 5.615 1.00 96.81 222 LYS A CA 1
ATOM 1716 C C . LYS A 1 222 ? -2.823 12.930 6.730 1.00 96.81 222 LYS A C 1
ATOM 1718 O O . LYS A 1 222 ? -1.877 13.696 6.579 1.00 96.81 222 LYS A O 1
ATOM 1723 N N . GLN A 1 223 ? -3.002 12.215 7.840 1.00 95.94 223 GLN A N 1
ATOM 1724 C CA . GLN A 1 223 ? -2.139 12.343 9.018 1.00 95.94 223 GLN A CA 1
ATOM 1725 C C . GLN A 1 223 ? -0.872 11.490 8.950 1.00 95.94 223 GLN A C 1
ATOM 1727 O O . GLN A 1 223 ? 0.119 11.809 9.601 1.00 95.94 223 GLN A O 1
ATOM 1732 N N . SER A 1 224 ? -0.892 10.391 8.196 1.00 95.50 224 SER A N 1
ATOM 1733 C CA . SER A 1 224 ? 0.159 9.376 8.292 1.00 95.50 224 SER A CA 1
ATOM 1734 C C . SER A 1 224 ? 0.826 8.996 6.981 1.00 95.50 224 SER A C 1
ATOM 1736 O O . SER A 1 224 ? 1.847 8.310 7.017 1.00 95.50 224 SER A O 1
ATOM 1738 N N . ARG A 1 225 ? 0.314 9.449 5.829 1.00 96.94 225 ARG A N 1
ATOM 1739 C CA . ARG A 1 225 ? 0.835 9.061 4.512 1.00 96.94 225 ARG A CA 1
ATOM 1740 C C . ARG A 1 225 ? 2.331 9.309 4.375 1.00 96.94 225 ARG A C 1
ATOM 1742 O O . ARG A 1 225 ? 3.031 8.414 3.919 1.00 96.94 225 ARG A O 1
ATOM 1749 N N . GLN A 1 226 ? 2.828 10.474 4.794 1.00 96.56 226 GLN A N 1
ATOM 1750 C CA . GLN A 1 226 ? 4.259 10.779 4.703 1.00 96.56 226 GLN A CA 1
ATOM 1751 C C . GLN A 1 226 ? 5.094 9.800 5.541 1.00 96.56 226 GLN A C 1
ATOM 1753 O O . GLN A 1 226 ? 5.996 9.151 5.020 1.00 96.56 226 GLN A O 1
ATOM 1758 N N . GLN A 1 227 ? 4.748 9.632 6.820 1.00 94.88 227 GLN A N 1
ATOM 1759 C CA . GLN A 1 227 ? 5.448 8.712 7.718 1.00 94.88 227 GLN A CA 1
ATOM 1760 C C . GLN A 1 227 ? 5.388 7.262 7.213 1.00 94.88 227 GLN A C 1
ATOM 1762 O O . GLN A 1 227 ? 6.350 6.504 7.349 1.00 94.88 227 GLN A O 1
ATOM 1767 N N . LEU A 1 228 ? 4.247 6.858 6.652 1.00 95.38 228 LEU A N 1
ATOM 1768 C CA . LEU A 1 228 ? 4.067 5.528 6.093 1.00 95.38 228 LEU A CA 1
ATOM 1769 C C . LEU A 1 228 ? 4.908 5.351 4.823 1.00 95.38 228 LEU A C 1
ATOM 1771 O O . LEU A 1 228 ? 5.568 4.324 4.693 1.00 95.38 228 LEU A O 1
ATOM 1775 N N . SER A 1 229 ? 4.962 6.367 3.957 1.00 96.62 229 SER A N 1
ATOM 1776 C CA . SER A 1 229 ? 5.797 6.395 2.751 1.00 96.62 229 SER A CA 1
ATOM 1777 C C . SER A 1 229 ? 7.273 6.219 3.083 1.00 96.62 229 SER A C 1
ATOM 1779 O O . SER A 1 229 ? 7.902 5.301 2.560 1.00 96.62 229 SER A O 1
ATOM 1781 N N . GLU A 1 230 ? 7.800 6.988 4.036 1.00 96.25 230 GLU A N 1
ATOM 1782 C CA . GLU A 1 230 ? 9.200 6.904 4.475 1.00 96.25 230 GLU A CA 1
ATOM 1783 C C . GLU A 1 230 ? 9.566 5.515 5.024 1.00 96.25 230 GLU A C 1
ATOM 1785 O O . GLU A 1 230 ? 10.668 5.015 4.798 1.00 96.25 230 GLU A O 1
ATOM 1790 N N . ARG A 1 231 ? 8.641 4.866 5.740 1.00 94.88 231 ARG A N 1
ATOM 1791 C CA . ARG A 1 231 ? 8.874 3.544 6.342 1.00 94.88 231 ARG A CA 1
ATOM 1792 C C . ARG A 1 231 ? 8.657 2.384 5.374 1.00 94.88 231 ARG A C 1
ATOM 1794 O O . ARG A 1 231 ? 9.297 1.347 5.537 1.00 94.88 231 ARG A O 1
ATOM 1801 N N . MET A 1 232 ? 7.764 2.532 4.399 1.00 94.75 232 MET A N 1
ATOM 1802 C CA . MET A 1 232 ? 7.513 1.518 3.373 1.00 94.75 232 MET A CA 1
ATOM 1803 C C . MET A 1 232 ? 8.567 1.539 2.266 1.00 94.75 232 MET A C 1
ATOM 1805 O O . MET A 1 232 ? 8.907 0.474 1.752 1.00 94.75 232 MET A O 1
ATOM 1809 N N . LEU A 1 233 ? 9.143 2.704 1.958 1.00 95.81 233 LEU A N 1
ATOM 1810 C CA . LEU A 1 233 ? 10.135 2.865 0.897 1.00 95.81 233 LEU A CA 1
ATOM 1811 C C . LEU A 1 233 ? 11.297 1.852 0.951 1.00 95.81 233 LEU A C 1
ATOM 1813 O O . LEU A 1 233 ? 11.547 1.224 -0.074 1.00 95.81 233 LEU A O 1
ATOM 1817 N N . PRO A 1 234 ? 11.979 1.594 2.088 1.00 95.25 234 PRO A N 1
ATOM 1818 C CA . PRO A 1 234 ? 13.051 0.594 2.121 1.00 95.25 234 PRO A CA 1
ATOM 1819 C C . PRO A 1 234 ? 12.566 -0.842 1.857 1.00 95.25 234 PRO A C 1
ATOM 1821 O O . PRO A 1 234 ? 13.312 -1.645 1.298 1.00 95.25 234 PRO A O 1
ATOM 1824 N N . LEU A 1 235 ? 11.324 -1.179 2.225 1.00 93.81 235 LEU A N 1
ATOM 1825 C CA . LEU A 1 235 ? 10.734 -2.490 1.924 1.00 93.81 235 LEU A CA 1
ATOM 1826 C C . LEU A 1 235 ? 10.422 -2.621 0.432 1.00 93.81 235 LEU A C 1
ATOM 1828 O O . LEU A 1 235 ? 10.657 -3.672 -0.163 1.00 93.81 235 LEU A O 1
ATOM 1832 N N . ILE A 1 236 ? 9.912 -1.544 -0.169 1.00 93.81 236 ILE A N 1
ATOM 1833 C CA . ILE A 1 236 ? 9.638 -1.472 -1.603 1.00 93.81 236 ILE A CA 1
ATOM 1834 C C . ILE A 1 236 ? 10.943 -1.527 -2.392 1.00 93.81 236 ILE A C 1
ATOM 1836 O O . ILE A 1 236 ? 11.026 -2.327 -3.310 1.00 93.81 236 ILE A O 1
ATOM 1840 N N . ALA A 1 237 ? 11.982 -0.792 -1.996 1.00 92.00 237 ALA A N 1
ATOM 1841 C CA . ALA A 1 237 ? 13.285 -0.831 -2.658 1.00 92.00 237 ALA A CA 1
ATOM 1842 C C . ALA A 1 237 ? 13.877 -2.252 -2.683 1.00 92.00 237 ALA A C 1
ATOM 1844 O O . ALA A 1 237 ? 14.280 -2.757 -3.733 1.00 92.00 237 ALA A O 1
ATOM 1845 N N . GLN A 1 238 ? 13.828 -2.962 -1.549 1.00 92.12 238 GLN A N 1
ATOM 1846 C CA . GLN A 1 238 ? 14.232 -4.370 -1.486 1.00 92.12 238 GLN A CA 1
ATOM 1847 C C . GLN A 1 238 ? 13.365 -5.268 -2.392 1.00 92.12 238 GLN A C 1
ATOM 1849 O O . GLN A 1 238 ? 13.857 -6.214 -3.021 1.00 92.12 238 GLN A O 1
ATOM 1854 N N . ALA A 1 239 ? 12.063 -4.993 -2.480 1.00 91.81 239 ALA A N 1
ATOM 1855 C CA . ALA A 1 239 ? 11.150 -5.717 -3.354 1.00 91.81 239 ALA A CA 1
ATOM 1856 C C . ALA A 1 239 ? 11.418 -5.438 -4.847 1.00 91.81 239 ALA A C 1
ATOM 1858 O O . ALA A 1 239 ? 11.460 -6.370 -5.649 1.00 91.81 239 ALA A O 1
ATOM 1859 N N . THR A 1 240 ? 11.663 -4.189 -5.237 1.00 89.19 240 THR A N 1
ATOM 1860 C CA . THR A 1 240 ? 12.028 -3.790 -6.604 1.00 89.19 240 THR A CA 1
ATOM 1861 C C . THR A 1 240 ? 13.316 -4.482 -7.050 1.00 89.19 240 THR A C 1
ATOM 1863 O O . THR A 1 240 ? 13.395 -5.002 -8.168 1.00 89.19 240 THR A O 1
ATOM 1866 N N . GLU A 1 241 ? 14.312 -4.550 -6.162 1.00 88.56 241 GLU A N 1
ATOM 1867 C CA . GLU A 1 241 ? 15.573 -5.244 -6.419 1.00 88.56 241 GLU A CA 1
ATOM 1868 C C . GLU A 1 241 ? 15.356 -6.754 -6.607 1.00 88.56 241 GLU A C 1
ATOM 1870 O O . GLU A 1 241 ? 15.751 -7.323 -7.628 1.00 88.56 241 GLU A O 1
ATOM 1875 N N . SER A 1 242 ? 14.671 -7.402 -5.661 1.00 89.56 242 SER A N 1
ATOM 1876 C CA . SER A 1 242 ? 14.457 -8.859 -5.674 1.00 89.56 242 SER A CA 1
ATOM 1877 C C . SER A 1 242 ? 13.534 -9.350 -6.794 1.00 89.56 242 SER A C 1
ATOM 1879 O O . SER A 1 242 ? 13.685 -10.476 -7.270 1.00 89.56 242 SER A O 1
ATOM 1881 N N . THR A 1 243 ? 12.602 -8.517 -7.257 1.00 90.19 243 THR A N 1
ATOM 1882 C CA . THR A 1 243 ? 11.700 -8.842 -8.376 1.00 90.19 243 THR A CA 1
ATOM 1883 C C . THR A 1 243 ? 12.329 -8.615 -9.746 1.00 90.19 243 THR A C 1
ATOM 1885 O O . THR A 1 243 ? 11.760 -9.025 -10.758 1.00 90.19 243 THR A O 1
ATOM 1888 N N . GLY A 1 244 ? 13.513 -7.999 -9.795 1.00 87.69 244 GLY A N 1
ATOM 1889 C CA . GLY A 1 244 ? 14.232 -7.741 -11.034 1.00 87.69 244 GLY A CA 1
ATOM 1890 C C . GLY A 1 244 ? 13.664 -6.578 -11.842 1.00 87.69 244 GLY A C 1
ATOM 1891 O O . GLY A 1 244 ? 13.941 -6.501 -13.039 1.00 87.69 244 GLY A O 1
ATOM 1892 N N . ALA A 1 245 ? 12.920 -5.652 -11.229 1.00 85.44 245 ALA A N 1
ATOM 1893 C CA . ALA A 1 245 ? 12.329 -4.524 -11.949 1.00 85.44 245 ALA A CA 1
ATOM 1894 C C . ALA A 1 245 ? 13.388 -3.641 -12.625 1.00 85.44 245 ALA A C 1
ATOM 1896 O O . ALA A 1 245 ? 13.241 -3.259 -13.786 1.00 85.44 245 ALA A O 1
ATOM 1897 N N . THR A 1 246 ? 14.529 -3.426 -11.964 1.00 82.75 246 THR A N 1
ATOM 1898 C CA . THR A 1 246 ? 15.690 -2.737 -12.551 1.00 82.75 246 THR A CA 1
ATOM 1899 C C . THR A 1 246 ? 16.226 -3.460 -13.788 1.00 82.75 246 THR A C 1
ATOM 1901 O O . THR A 1 246 ? 16.658 -2.824 -14.751 1.00 82.75 246 THR A O 1
ATOM 1904 N N . ARG A 1 247 ? 16.211 -4.798 -13.783 1.00 84.94 247 ARG A N 1
ATOM 1905 C CA . ARG A 1 247 ? 16.644 -5.606 -14.928 1.00 84.94 247 ARG A CA 1
ATOM 1906 C C . ARG A 1 2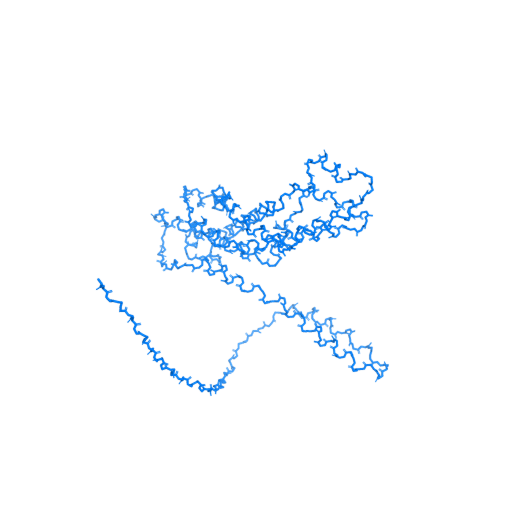47 ? 15.629 -5.525 -16.063 1.00 84.94 247 ARG A C 1
ATOM 1908 O O . ARG A 1 247 ? 16.025 -5.210 -17.179 1.00 84.94 247 ARG A O 1
ATOM 1915 N N . ALA A 1 248 ? 14.345 -5.719 -15.770 1.00 86.62 248 ALA A N 1
ATOM 1916 C CA . ALA A 1 248 ? 13.266 -5.615 -16.750 1.00 86.62 248 ALA A CA 1
ATOM 1917 C C . ALA A 1 248 ? 13.242 -4.233 -17.425 1.00 86.62 248 ALA A C 1
ATOM 1919 O O . ALA A 1 248 ? 13.113 -4.136 -18.644 1.00 86.62 248 ALA A O 1
ATOM 1920 N N . TYR A 1 249 ? 13.484 -3.168 -16.659 1.00 83.69 249 TYR A N 1
ATOM 1921 C CA . TYR A 1 249 ? 13.604 -1.811 -17.183 1.00 83.69 249 TYR A CA 1
ATOM 1922 C C . TYR A 1 249 ? 14.784 -1.647 -18.157 1.00 83.69 249 TYR A C 1
ATOM 1924 O O . TYR A 1 249 ? 14.626 -1.060 -19.230 1.00 83.69 249 TYR A O 1
ATOM 1932 N N . LYS A 1 250 ? 15.964 -2.192 -17.827 1.00 81.75 250 LYS A N 1
ATOM 1933 C CA . LYS A 1 250 ? 17.139 -2.184 -18.722 1.00 81.75 250 LYS A CA 1
ATOM 1934 C C . LYS A 1 250 ? 16.902 -3.021 -19.980 1.00 81.75 250 LYS A C 1
ATOM 1936 O O . LYS A 1 250 ? 17.243 -2.583 -21.078 1.00 81.75 250 LYS A O 1
ATOM 1941 N N . ASP A 1 251 ? 16.290 -4.190 -19.832 1.00 84.25 251 ASP A N 1
ATOM 1942 C CA . ASP A 1 251 ? 15.989 -5.098 -20.937 1.00 84.25 251 ASP A CA 1
ATOM 1943 C C . ASP A 1 251 ? 14.988 -4.459 -21.912 1.00 84.25 251 ASP A C 1
ATOM 1945 O O . ASP A 1 251 ? 15.205 -4.489 -23.125 1.00 84.25 251 ASP A O 1
ATOM 1949 N N . MET A 1 252 ? 13.944 -3.803 -21.396 1.00 84.44 252 MET A N 1
ATOM 1950 C CA . MET A 1 252 ? 12.998 -2.999 -22.178 1.00 84.44 252 MET A CA 1
ATOM 1951 C C . MET A 1 252 ? 13.711 -1.875 -22.941 1.00 84.44 252 MET A C 1
ATOM 1953 O O . MET A 1 252 ? 13.518 -1.732 -24.148 1.00 84.44 252 MET A O 1
ATOM 1957 N N . GLN A 1 253 ? 14.572 -1.103 -22.271 1.00 78.69 253 GLN A N 1
ATOM 1958 C CA . GLN A 1 253 ? 15.319 -0.022 -22.920 1.00 78.69 253 GLN A CA 1
ATOM 1959 C C . GLN A 1 253 ? 16.255 -0.520 -24.021 1.00 78.69 253 GLN A C 1
ATOM 1961 O O . GLN A 1 253 ? 16.385 0.124 -25.060 1.00 78.69 253 GLN A O 1
ATOM 1966 N N . SER A 1 254 ? 16.904 -1.667 -23.816 1.00 80.75 254 SER A N 1
ATOM 1967 C CA . SER A 1 254 ? 17.840 -2.238 -24.788 1.00 80.75 254 SER A CA 1
ATOM 1968 C C . SER A 1 254 ? 17.169 -2.658 -26.102 1.00 80.75 254 SER A C 1
ATOM 1970 O O . SER A 1 254 ? 17.822 -2.662 -27.148 1.00 80.75 254 SER A O 1
ATOM 1972 N N . ALA A 1 255 ? 15.872 -2.977 -26.044 1.00 79.75 255 ALA A N 1
ATOM 1973 C CA . ALA A 1 255 ? 15.058 -3.395 -27.179 1.00 79.75 255 ALA A CA 1
ATOM 1974 C C . ALA A 1 255 ? 14.480 -2.221 -27.982 1.00 79.75 255 ALA A C 1
ATOM 1976 O O . ALA A 1 255 ? 13.919 -2.435 -29.058 1.00 79.75 255 ALA A O 1
ATOM 1977 N N . LEU A 1 256 ? 14.614 -0.984 -27.491 1.00 75.62 256 LEU A N 1
ATOM 1978 C CA . LEU A 1 256 ? 14.165 0.184 -28.235 1.00 75.62 256 LEU A CA 1
ATOM 1979 C C . LEU A 1 256 ? 14.974 0.333 -29.532 1.00 75.62 256 LEU A C 1
ATOM 1981 O O . LEU A 1 256 ? 16.203 0.191 -29.509 1.00 75.62 256 LEU A O 1
ATOM 1985 N N . PRO A 1 257 ? 14.321 0.656 -30.665 1.00 67.31 257 PRO A N 1
ATOM 1986 C CA . PRO A 1 257 ? 15.021 0.883 -31.919 1.00 67.31 257 PRO A CA 1
ATOM 1987 C C . PRO A 1 257 ? 16.120 1.937 -31.736 1.00 67.31 257 PRO A C 1
ATOM 1989 O O . PRO A 1 257 ? 15.848 3.104 -31.455 1.00 67.31 257 PRO A O 1
ATOM 1992 N N . LYS A 1 258 ? 17.385 1.543 -31.937 1.00 65.38 258 LYS A N 1
ATOM 1993 C CA . LYS A 1 258 ? 18.545 2.458 -31.932 1.00 65.38 258 LYS A CA 1
ATOM 1994 C C . LYS A 1 258 ? 18.573 3.387 -33.155 1.00 65.38 258 LYS A C 1
ATOM 1996 O O . LYS A 1 258 ? 19.541 4.121 -33.354 1.00 65.38 258 LYS A O 1
ATOM 2001 N N . SER A 1 259 ? 17.546 3.329 -34.004 1.00 49.62 259 SER A N 1
ATOM 2002 C CA . SER A 1 259 ? 17.461 4.049 -35.267 1.00 49.62 259 SER A CA 1
ATOM 2003 C C . SER A 1 259 ? 17.401 5.557 -35.020 1.00 49.62 259 SER A C 1
ATOM 2005 O O . SER A 1 259 ? 16.351 6.107 -34.694 1.00 49.62 259 SER A O 1
ATOM 2007 N N . GLY A 1 260 ? 18.550 6.210 -35.194 1.00 47.31 260 GLY A N 1
ATOM 2008 C CA . GLY A 1 260 ? 18.668 7.660 -35.307 1.00 47.31 260 GLY A CA 1
ATOM 2009 C C . GLY A 1 260 ? 18.866 8.393 -33.984 1.00 47.31 260 GLY A C 1
ATOM 2010 O O . GLY A 1 260 ? 17.995 9.145 -33.566 1.00 47.31 260 GLY A O 1
ATOM 2011 N N . GLY A 1 261 ? 20.020 8.204 -33.337 1.00 50.25 261 GLY A N 1
ATOM 2012 C CA . GLY A 1 261 ? 20.662 9.266 -32.547 1.00 50.25 261 GLY A CA 1
ATOM 2013 C C . GLY A 1 261 ? 19.878 9.885 -31.386 1.00 50.25 261 GLY A C 1
ATOM 2014 O O . GLY A 1 261 ? 20.205 10.995 -30.983 1.00 50.25 261 GLY A O 1
ATOM 2015 N N . GLY A 1 262 ? 18.882 9.195 -30.827 1.00 54.16 262 GLY A N 1
ATOM 2016 C CA . GLY A 1 262 ? 18.293 9.603 -29.558 1.00 54.16 262 GLY A CA 1
ATOM 2017 C C . GLY A 1 262 ? 16.781 9.601 -29.523 1.00 54.16 262 GLY A C 1
ATOM 2018 O O . GLY A 1 262 ? 16.207 10.636 -29.250 1.00 54.16 262 GLY A O 1
ATOM 2019 N N . PHE A 1 263 ? 16.104 8.464 -29.688 1.00 56.47 263 PHE A N 1
ATOM 2020 C CA . PHE A 1 263 ? 14.720 8.387 -29.202 1.00 56.47 263 PHE A CA 1
ATOM 2021 C C . PHE A 1 263 ? 14.687 8.508 -27.668 1.00 56.47 263 PHE A C 1
ATOM 2023 O O . PHE A 1 263 ? 13.870 9.245 -27.138 1.00 56.47 263 PHE A O 1
ATOM 2030 N N . ILE A 1 264 ? 15.656 7.898 -26.967 1.00 57.06 264 ILE A N 1
ATOM 2031 C CA . ILE A 1 264 ? 15.900 8.114 -25.529 1.00 57.06 264 ILE A CA 1
ATOM 2032 C C . ILE A 1 264 ? 16.260 9.581 -25.250 1.00 57.06 264 ILE A C 1
ATOM 2034 O O . ILE A 1 264 ? 15.626 10.191 -24.402 1.00 57.06 264 ILE A O 1
ATOM 2038 N N . SER A 1 265 ? 17.203 10.183 -25.991 1.00 57.81 265 SER A N 1
ATOM 2039 C CA . SER A 1 265 ? 17.554 11.605 -25.812 1.00 57.81 265 SER A CA 1
ATOM 2040 C C . SER A 1 265 ? 16.423 12.559 -26.189 1.00 57.81 265 SER A C 1
ATOM 2042 O O . SER A 1 265 ? 16.330 13.635 -25.618 1.00 57.81 265 SER A O 1
ATOM 2044 N N . ARG A 1 266 ? 15.552 12.178 -27.127 1.00 58.03 266 ARG A N 1
ATOM 2045 C CA . ARG A 1 266 ? 14.410 12.971 -27.591 1.00 58.03 266 ARG A CA 1
ATOM 2046 C C . ARG A 1 266 ? 13.230 12.847 -26.638 1.00 58.03 266 ARG A C 1
ATOM 2048 O O . ARG A 1 266 ? 12.572 13.842 -26.375 1.00 58.03 266 ARG A O 1
ATOM 2055 N N . VAL A 1 267 ? 12.997 11.668 -26.060 1.00 55.56 267 VAL A N 1
ATOM 2056 C CA . VAL A 1 267 ? 12.087 11.499 -24.919 1.00 55.56 267 VAL A CA 1
ATOM 2057 C C . VAL A 1 267 ? 12.629 12.281 -23.730 1.00 55.56 267 VAL A C 1
ATOM 2059 O O . VAL A 1 267 ? 11.914 13.130 -23.231 1.00 55.56 267 VAL A O 1
ATOM 2062 N N . GLN A 1 268 ? 13.906 12.146 -23.376 1.00 60.47 268 GLN A N 1
ATOM 2063 C CA . GLN A 1 268 ? 14.541 12.952 -22.332 1.00 60.47 268 GLN A CA 1
ATOM 2064 C C . GLN A 1 268 ? 14.455 14.461 -22.610 1.00 60.47 268 GLN A C 1
ATOM 2066 O O . GLN A 1 268 ? 14.197 15.224 -21.690 1.00 60.47 268 GLN A O 1
ATOM 2071 N N . SER A 1 269 ? 14.597 14.918 -23.858 1.00 58.09 269 SER A N 1
ATOM 2072 C CA . SER A 1 269 ? 14.462 16.342 -24.195 1.00 58.09 269 SER A CA 1
ATOM 2073 C C . SER A 1 269 ? 13.012 16.834 -24.208 1.00 58.09 269 SER A C 1
ATOM 2075 O O . SER A 1 269 ? 12.776 18.019 -24.011 1.00 58.09 269 SER A O 1
ATOM 2077 N N . ILE A 1 270 ? 12.040 15.954 -24.478 1.00 53.97 270 ILE A N 1
ATOM 2078 C CA . ILE A 1 270 ? 10.606 16.292 -24.528 1.00 53.97 270 ILE A CA 1
ATOM 2079 C C . ILE A 1 270 ? 9.965 16.185 -23.140 1.00 53.97 270 ILE A C 1
ATOM 2081 O O . ILE A 1 270 ? 9.110 16.992 -22.793 1.00 53.97 270 ILE A O 1
ATOM 2085 N N . THR A 1 271 ? 10.349 15.182 -22.355 1.00 52.53 271 THR A N 1
ATOM 2086 C CA . THR A 1 271 ? 9.750 14.861 -21.055 1.00 52.53 271 THR A CA 1
ATOM 2087 C C . THR A 1 271 ? 10.630 15.268 -19.879 1.00 52.53 271 THR A C 1
ATOM 2089 O O . THR A 1 271 ? 10.165 15.195 -18.749 1.00 52.53 271 THR A O 1
ATOM 2092 N N . GLY A 1 272 ? 11.890 15.649 -20.112 1.00 48.78 272 GLY A N 1
ATOM 2093 C CA . GLY A 1 272 ? 12.864 15.975 -19.064 1.00 48.78 272 GLY A CA 1
ATOM 2094 C C . GLY A 1 272 ? 13.397 14.767 -18.287 1.00 48.78 272 GLY A C 1
ATOM 2095 O O . GLY A 1 272 ? 14.179 14.948 -17.365 1.00 48.78 272 GLY A O 1
ATOM 2096 N N . ILE A 1 273 ? 12.986 13.541 -18.630 1.00 46.75 273 ILE A N 1
ATOM 2097 C CA . ILE A 1 273 ? 13.261 12.334 -17.835 1.00 46.75 273 ILE A CA 1
ATOM 2098 C C . ILE A 1 273 ? 14.345 11.518 -18.537 1.00 46.75 273 ILE A C 1
ATOM 2100 O O . ILE A 1 273 ? 14.115 10.963 -19.613 1.00 46.75 273 ILE A O 1
ATOM 2104 N N . GLY A 1 274 ? 15.537 11.462 -17.941 1.00 51.91 274 GLY A N 1
ATOM 2105 C CA . GLY A 1 274 ? 16.597 10.560 -18.382 1.00 51.91 274 GLY A CA 1
ATOM 2106 C C . GLY A 1 274 ? 16.287 9.104 -18.037 1.00 51.91 274 GLY A C 1
ATOM 2107 O O . GLY A 1 274 ? 15.530 8.814 -17.112 1.00 51.91 274 GLY A O 1
ATOM 2108 N N . ALA A 1 275 ? 16.928 8.168 -18.744 1.00 47.28 275 ALA A N 1
ATOM 2109 C CA . ALA A 1 275 ? 16.862 6.734 -18.439 1.00 47.28 275 ALA A CA 1
ATOM 2110 C C . ALA A 1 275 ? 17.222 6.405 -16.973 1.00 47.28 275 ALA A C 1
ATOM 2112 O O . ALA A 1 275 ? 16.784 5.380 -16.458 1.00 47.28 275 ALA A O 1
ATOM 2113 N N . SER A 1 276 ? 17.988 7.280 -16.320 1.00 50.25 276 SER A N 1
ATOM 2114 C CA . SER A 1 276 ? 18.525 7.141 -14.964 1.00 50.25 276 SER A CA 1
ATOM 2115 C C . SER A 1 276 ? 17.730 7.886 -13.878 1.00 50.25 276 SER A C 1
ATOM 2117 O O . SER A 1 276 ? 18.046 7.702 -12.711 1.00 50.25 276 SER A O 1
ATOM 2119 N N . ASP A 1 277 ? 16.746 8.719 -14.244 1.00 54.94 277 ASP A N 1
ATOM 2120 C CA . ASP A 1 277 ? 16.044 9.639 -13.318 1.00 54.94 277 ASP A CA 1
ATOM 2121 C C . ASP A 1 277 ? 14.681 9.127 -12.839 1.00 54.94 277 ASP A C 1
ATOM 2123 O O . ASP A 1 277 ? 14.006 9.773 -12.037 1.00 54.94 277 ASP A O 1
ATOM 2127 N N . LEU A 1 278 ? 14.228 7.981 -13.346 1.00 69.00 278 LEU A N 1
ATOM 2128 C CA . LEU A 1 278 ? 13.001 7.378 -12.852 1.00 69.00 278 LEU A CA 1
ATOM 2129 C C . LEU A 1 278 ? 13.303 6.669 -11.532 1.00 69.00 278 LEU A C 1
ATOM 2131 O O . LEU A 1 278 ? 13.806 5.545 -11.531 1.00 69.00 278 LEU A O 1
ATOM 2135 N N . ASP A 1 279 ? 12.975 7.328 -10.424 1.00 85.75 279 ASP A N 1
ATOM 2136 C CA . ASP A 1 279 ? 12.967 6.707 -9.102 1.00 85.75 279 ASP A CA 1
ATOM 2137 C C . ASP A 1 279 ? 11.822 5.683 -9.034 1.00 85.75 279 ASP A C 1
ATOM 2139 O O . ASP A 1 279 ? 10.669 5.989 -8.713 1.00 85.75 279 ASP A O 1
ATOM 2143 N N . LEU A 1 280 ? 12.143 4.457 -9.456 1.00 87.12 280 LEU A N 1
ATOM 2144 C CA . LEU A 1 280 ? 11.215 3.331 -9.501 1.00 87.12 280 LEU A CA 1
ATOM 2145 C C . LEU A 1 280 ? 10.697 2.985 -8.111 1.00 87.12 280 LEU A C 1
ATOM 2147 O O . LEU A 1 280 ? 9.518 2.663 -7.974 1.00 87.12 280 LEU A O 1
ATOM 2151 N N . ASP A 1 281 ? 11.555 3.078 -7.101 1.00 91.19 281 ASP A N 1
ATOM 2152 C CA . ASP A 1 281 ? 11.210 2.721 -5.732 1.00 91.19 281 ASP A CA 1
ATOM 2153 C C . ASP A 1 281 ? 10.200 3.717 -5.174 1.00 91.19 281 ASP A C 1
ATOM 2155 O O . ASP A 1 281 ? 9.150 3.308 -4.677 1.00 91.19 281 ASP A O 1
ATOM 2159 N N . ALA A 1 282 ? 10.445 5.018 -5.355 1.00 93.69 282 ALA A N 1
ATOM 2160 C CA . ALA A 1 282 ? 9.489 6.054 -4.983 1.00 93.69 282 ALA A CA 1
ATOM 2161 C C . ALA A 1 282 ? 8.169 5.917 -5.754 1.00 93.69 282 ALA A C 1
ATOM 2163 O O . ALA A 1 282 ? 7.095 6.003 -5.158 1.00 93.69 282 ALA A O 1
ATOM 2164 N N . TYR A 1 283 ? 8.220 5.650 -7.065 1.00 94.00 283 TYR A N 1
ATOM 2165 C CA . TYR A 1 283 ? 7.010 5.465 -7.869 1.00 94.00 283 TYR A CA 1
ATOM 2166 C C . TYR A 1 283 ? 6.171 4.279 -7.381 1.00 94.00 283 TYR A C 1
ATOM 2168 O O . TYR A 1 283 ? 4.968 4.424 -7.158 1.00 94.00 283 TYR A O 1
ATOM 2176 N N . VAL A 1 284 ? 6.789 3.108 -7.200 1.00 95.44 284 VAL A N 1
ATOM 2177 C CA . VAL A 1 284 ? 6.093 1.905 -6.726 1.00 95.44 284 VAL A CA 1
ATOM 2178 C C . VAL A 1 284 ? 5.562 2.121 -5.312 1.00 95.44 284 VAL A C 1
ATOM 2180 O O . VAL A 1 284 ? 4.428 1.736 -5.040 1.00 95.44 284 VAL A O 1
ATOM 2183 N N . ASN A 1 285 ? 6.322 2.783 -4.438 1.00 97.00 285 ASN A N 1
ATOM 2184 C CA . ASN A 1 285 ? 5.901 3.086 -3.073 1.00 97.00 285 ASN A CA 1
ATOM 2185 C C . ASN A 1 285 ? 4.656 3.984 -3.046 1.00 97.00 285 ASN A C 1
ATOM 2187 O O . ASN A 1 285 ? 3.667 3.649 -2.397 1.00 97.00 285 ASN A O 1
ATOM 2191 N N . GLU A 1 286 ? 4.645 5.073 -3.818 1.00 97.38 286 GLU A N 1
ATOM 2192 C CA . GLU A 1 286 ? 3.488 5.971 -3.893 1.00 97.38 286 GLU A CA 1
ATOM 2193 C C . GLU A 1 286 ? 2.247 5.280 -4.482 1.00 97.38 286 GLU A C 1
ATOM 2195 O O . GLU A 1 286 ? 1.137 5.463 -3.976 1.00 97.38 286 GLU A O 1
ATOM 2200 N N . GLN A 1 287 ? 2.410 4.441 -5.511 1.00 97.56 287 GLN A N 1
ATOM 2201 C CA . GLN A 1 287 ? 1.295 3.675 -6.086 1.00 97.56 287 GLN A CA 1
ATOM 2202 C C . GLN A 1 287 ? 0.788 2.572 -5.144 1.00 97.56 287 GLN A C 1
ATOM 2204 O O . GLN A 1 287 ? -0.422 2.333 -5.063 1.00 97.56 287 GLN A O 1
ATOM 2209 N N . ALA A 1 288 ? 1.686 1.932 -4.392 1.00 97.56 288 ALA A N 1
ATOM 2210 C CA . ALA A 1 288 ? 1.327 0.960 -3.368 1.00 97.56 288 ALA A CA 1
ATOM 2211 C C . ALA A 1 288 ? 0.526 1.616 -2.234 1.00 97.56 288 ALA A C 1
ATOM 2213 O O . ALA A 1 288 ? -0.499 1.071 -1.829 1.00 97.56 288 ALA A O 1
ATOM 2214 N N . LEU A 1 289 ? 0.926 2.809 -1.775 1.00 98.06 289 LEU A N 1
ATOM 2215 C CA . LEU A 1 289 ? 0.180 3.582 -0.775 1.00 98.06 289 LEU A CA 1
ATOM 2216 C C . LEU A 1 289 ? -1.192 4.018 -1.283 1.00 98.06 289 LEU A C 1
ATOM 2218 O O . LEU A 1 289 ? -2.176 3.854 -0.566 1.00 98.06 289 LEU A O 1
ATOM 2222 N N . ASN A 1 290 ? -1.280 4.522 -2.519 1.00 98.19 290 ASN A N 1
ATOM 2223 C CA . ASN A 1 290 ? -2.562 4.878 -3.139 1.00 98.19 290 ASN A CA 1
ATOM 2224 C C . ASN A 1 290 ? -3.525 3.689 -3.138 1.00 98.19 290 ASN A C 1
ATOM 2226 O O . ASN A 1 290 ? -4.682 3.814 -2.742 1.00 98.19 290 ASN A O 1
ATOM 2230 N N . SER A 1 291 ? -3.026 2.524 -3.548 1.00 98.06 291 SER A N 1
ATOM 2231 C CA . SER A 1 291 ? -3.816 1.295 -3.595 1.00 98.06 291 SER A CA 1
ATOM 2232 C C . SER A 1 291 ? -4.196 0.816 -2.196 1.00 98.06 291 SER A C 1
ATOM 2234 O O . SER A 1 291 ? -5.333 0.402 -1.986 1.00 98.06 291 SER A O 1
ATOM 2236 N N . LEU A 1 292 ? -3.283 0.918 -1.223 1.00 98.00 292 LEU A N 1
ATOM 2237 C CA . LEU A 1 292 ? -3.535 0.560 0.171 1.00 98.00 292 LEU A CA 1
ATOM 2238 C C . LEU A 1 292 ? -4.645 1.420 0.781 1.00 98.00 292 LEU A C 1
ATOM 2240 O O . LEU A 1 292 ? -5.610 0.864 1.298 1.00 98.00 292 LEU A O 1
ATOM 2244 N N . PHE A 1 293 ? -4.554 2.749 0.683 1.00 98.31 293 PHE A N 1
ATOM 2245 C CA . PHE A 1 293 ? -5.590 3.644 1.205 1.00 98.31 293 PHE A CA 1
ATOM 2246 C C . PHE A 1 293 ? -6.917 3.487 0.457 1.00 98.31 293 PHE A C 1
ATOM 2248 O O . PHE A 1 293 ? -7.968 3.454 1.090 1.00 98.31 293 PHE A O 1
ATOM 2255 N N . SER A 1 294 ? -6.887 3.284 -0.864 1.00 98.31 294 SER A N 1
ATOM 2256 C CA . SER A 1 294 ? -8.096 2.996 -1.643 1.00 98.31 294 SER A CA 1
ATOM 2257 C C . SER A 1 294 ? -8.773 1.687 -1.213 1.00 98.31 294 SER A C 1
ATOM 2259 O O . SER A 1 294 ? -9.991 1.643 -1.038 1.00 98.31 294 SER A O 1
ATOM 2261 N N . ALA A 1 295 ? -8.001 0.622 -0.983 1.00 98.00 295 ALA A N 1
ATOM 2262 C CA . ALA A 1 295 ? -8.525 -0.644 -0.480 1.00 98.00 295 ALA A CA 1
ATOM 2263 C C . ALA A 1 295 ? -9.047 -0.523 0.962 1.00 98.00 295 ALA A C 1
ATOM 2265 O O . ALA A 1 295 ? -10.096 -1.080 1.279 1.00 98.00 295 ALA A O 1
ATOM 2266 N N . MET A 1 296 ? -8.369 0.239 1.825 1.00 98.00 296 MET A N 1
ATOM 2267 C CA . MET A 1 296 ? -8.844 0.519 3.184 1.00 98.00 296 MET A CA 1
ATOM 2268 C C . MET A 1 296 ? -10.166 1.292 3.188 1.00 98.00 296 MET A C 1
ATOM 2270 O O . MET A 1 296 ? -11.055 0.954 3.965 1.00 98.00 296 MET A O 1
ATOM 2274 N N . ALA A 1 297 ? -10.316 2.276 2.298 1.00 98.12 297 ALA A N 1
ATOM 2275 C CA . ALA A 1 297 ? -11.539 3.058 2.155 1.00 98.12 297 ALA A CA 1
ATOM 2276 C C . ALA A 1 297 ? -12.713 2.174 1.711 1.00 98.12 297 ALA A C 1
ATOM 2278 O O . ALA A 1 297 ? -13.803 2.262 2.275 1.00 98.12 297 ALA A O 1
ATOM 2279 N N . ALA A 1 298 ? -12.475 1.261 0.762 1.00 97.00 298 ALA A N 1
ATOM 2280 C CA . ALA A 1 298 ? -13.475 0.284 0.336 1.00 97.00 298 ALA A CA 1
ATOM 2281 C C . ALA A 1 298 ? -13.889 -0.669 1.477 1.00 97.00 298 ALA A C 1
ATOM 2283 O O . ALA A 1 298 ? -15.069 -0.993 1.617 1.00 97.00 298 ALA A O 1
ATOM 2284 N N . GLU A 1 299 ? -12.944 -1.099 2.320 1.00 96.56 299 GLU A N 1
ATOM 2285 C CA . GLU A 1 299 ? -13.242 -1.929 3.496 1.00 96.56 299 GLU A CA 1
ATOM 2286 C C . GLU A 1 299 ? -13.975 -1.152 4.597 1.00 96.56 299 GLU A C 1
ATOM 2288 O O . GLU A 1 299 ? -14.918 -1.683 5.183 1.00 96.56 299 GLU A O 1
ATOM 2293 N N . GLU A 1 300 ? -13.610 0.110 4.852 1.00 95.69 300 GLU A N 1
ATOM 2294 C CA . GLU A 1 300 ? -14.342 0.976 5.786 1.00 95.69 300 GLU A CA 1
ATOM 2295 C C . GLU A 1 300 ? -15.791 1.166 5.330 1.00 95.69 300 GLU A C 1
ATOM 2297 O O . GLU A 1 300 ? -16.716 0.957 6.119 1.00 95.69 300 GLU A O 1
ATOM 2302 N N . GLN A 1 301 ? -15.997 1.481 4.049 1.00 95.75 301 GLN A N 1
ATOM 2303 C CA . GLN A 1 301 ? -17.329 1.596 3.468 1.00 95.75 301 GLN A CA 1
ATOM 2304 C C . GLN A 1 301 ? -18.119 0.296 3.651 1.00 95.75 301 GLN A C 1
ATOM 2306 O O . GLN A 1 301 ? -19.251 0.322 4.131 1.00 95.75 301 GLN A O 1
ATOM 2311 N N . ALA A 1 302 ? -17.513 -0.855 3.349 1.00 93.44 302 ALA A N 1
ATOM 2312 C CA . ALA A 1 302 ? -18.169 -2.149 3.510 1.00 93.44 302 ALA A CA 1
ATOM 2313 C C . ALA A 1 302 ? -18.528 -2.471 4.975 1.00 93.44 302 ALA A C 1
ATOM 2315 O O . ALA A 1 302 ? -19.537 -3.136 5.228 1.00 93.44 302 ALA A O 1
ATOM 2316 N N . ILE A 1 303 ? -17.717 -2.025 5.941 1.00 90.75 303 ILE A N 1
ATOM 2317 C CA . ILE A 1 303 ? -18.005 -2.149 7.378 1.00 90.75 303 ILE A CA 1
ATOM 2318 C C . ILE A 1 303 ? -19.187 -1.256 7.767 1.00 90.75 303 ILE A C 1
ATOM 2320 O O . ILE A 1 303 ? -20.065 -1.719 8.494 1.00 90.75 303 ILE A O 1
ATOM 2324 N N . ARG A 1 304 ? -19.240 -0.015 7.268 1.00 90.62 304 ARG A N 1
ATOM 2325 C CA . ARG A 1 304 ? -20.341 0.928 7.526 1.00 90.62 304 ARG A CA 1
ATOM 2326 C C . ARG A 1 304 ? -21.664 0.467 6.912 1.00 90.62 304 ARG A C 1
ATOM 2328 O O . ARG A 1 304 ? -22.702 0.596 7.549 1.00 90.62 304 ARG A O 1
ATOM 2335 N N . GLU A 1 305 ? -21.637 -0.090 5.702 1.00 90.19 305 GLU A N 1
ATOM 2336 C CA . GLU A 1 305 ? -22.839 -0.552 4.991 1.00 90.19 305 GLU A CA 1
ATOM 2337 C C . GLU A 1 305 ? -23.436 -1.835 5.584 1.00 90.19 305 GLU A C 1
ATOM 2339 O O . GLU A 1 305 ? -24.653 -2.022 5.570 1.00 90.19 305 GLU A O 1
ATOM 2344 N N . ASN A 1 306 ? -22.599 -2.750 6.087 1.00 86.31 306 ASN A N 1
ATOM 2345 C CA . ASN A 1 306 ? -23.068 -4.002 6.680 1.00 86.31 306 ASN A CA 1
ATOM 2346 C C . ASN A 1 306 ? -22.256 -4.408 7.922 1.00 86.31 306 ASN A C 1
ATOM 2348 O O . ASN A 1 306 ? -21.519 -5.407 7.904 1.00 86.31 306 ASN A O 1
ATOM 2352 N N . PRO A 1 307 ? -22.421 -3.679 9.038 1.00 81.62 307 PRO A N 1
ATOM 2353 C CA . PRO A 1 307 ? -21.636 -3.919 10.242 1.00 81.62 307 PRO A CA 1
ATOM 2354 C C . PRO A 1 307 ? -21.963 -5.268 10.885 1.00 81.62 307 PRO A C 1
ATOM 2356 O O . PRO A 1 307 ? -21.074 -5.941 11.405 1.00 81.62 307 PRO A O 1
ATOM 2359 N N . MET A 1 308 ? -23.209 -5.733 10.783 1.00 77.31 308 MET A N 1
ATOM 2360 C CA . MET A 1 308 ? -23.649 -6.996 11.384 1.00 77.31 308 MET A CA 1
ATOM 2361 C C . MET A 1 308 ? -22.974 -8.230 10.778 1.00 77.31 308 MET A C 1
ATOM 2363 O O . MET A 1 308 ? -22.670 -9.169 11.513 1.00 77.31 308 MET A O 1
ATOM 2367 N N . ALA A 1 309 ? -22.716 -8.237 9.466 1.00 74.31 309 ALA A N 1
ATOM 2368 C CA . ALA A 1 309 ? -22.104 -9.381 8.788 1.00 74.31 309 ALA A CA 1
ATOM 2369 C C . ALA A 1 309 ? -20.574 -9.305 8.698 1.00 74.31 309 ALA A C 1
ATOM 2371 O O . ALA A 1 309 ? -19.929 -10.321 8.437 1.00 74.31 309 ALA A O 1
ATOM 2372 N N . ARG A 1 310 ? -19.985 -8.112 8.849 1.00 67.25 310 ARG A N 1
ATOM 2373 C CA . ARG A 1 310 ? -18.587 -7.866 8.460 1.00 67.25 310 ARG A CA 1
ATOM 2374 C C . ARG A 1 310 ? -17.724 -7.239 9.543 1.00 67.25 310 ARG A C 1
ATOM 2376 O O . ARG A 1 310 ? -16.616 -6.811 9.225 1.00 67.25 310 ARG A O 1
ATOM 2383 N N . SER A 1 311 ? -18.173 -7.185 10.792 1.00 75.69 311 SER A N 1
ATOM 2384 C CA . SER A 1 311 ? -17.443 -6.450 11.825 1.00 75.69 311 SER A CA 1
ATOM 2385 C C . SER A 1 311 ? -17.450 -7.127 13.202 1.00 75.69 311 SER A C 1
ATOM 2387 O O . SER A 1 311 ? -18.147 -8.122 13.425 1.00 75.69 311 SER A O 1
ATOM 2389 N N . THR A 1 312 ? -16.601 -6.626 14.102 1.00 80.81 312 THR A N 1
ATOM 2390 C CA . THR A 1 312 ? -16.509 -7.058 15.505 1.00 80.81 312 THR A CA 1
ATOM 2391 C C . THR A 1 312 ? -17.678 -6.499 16.315 1.00 80.81 312 THR A C 1
ATOM 2393 O O . THR A 1 312 ? -18.382 -5.603 15.859 1.00 80.81 312 THR A O 1
ATOM 2396 N N . ASP A 1 313 ? -17.909 -6.996 17.530 1.00 81.69 313 ASP A N 1
ATOM 2397 C CA . ASP A 1 313 ? -19.047 -6.532 18.339 1.00 81.69 313 ASP A CA 1
ATOM 2398 C C . ASP A 1 313 ? -18.957 -5.035 18.684 1.00 81.69 313 ASP A C 1
ATOM 2400 O O . ASP A 1 313 ? -19.976 -4.343 18.710 1.00 81.69 313 ASP A O 1
ATOM 2404 N N . LEU A 1 314 ? -17.737 -4.504 18.824 1.00 79.38 314 LEU A N 1
ATOM 2405 C CA . LEU A 1 314 ? -17.490 -3.069 18.982 1.00 79.38 314 LEU A CA 1
ATOM 2406 C C . LEU A 1 314 ? -17.922 -2.268 17.742 1.00 79.38 314 LEU A C 1
ATOM 2408 O O . LEU A 1 314 ? -18.534 -1.210 17.866 1.00 79.38 314 LEU A O 1
ATOM 2412 N N . LEU A 1 315 ? -17.642 -2.779 16.544 1.00 77.94 315 LEU A N 1
ATOM 2413 C CA . LEU A 1 315 ? -17.999 -2.127 15.282 1.00 77.94 315 LEU A CA 1
ATOM 2414 C C . LEU A 1 315 ? -19.490 -2.265 14.945 1.00 77.94 315 LEU A C 1
ATOM 2416 O O . LEU A 1 315 ? -20.091 -1.317 14.442 1.00 77.94 315 LEU A O 1
ATOM 2420 N N . LYS A 1 316 ? -20.122 -3.393 15.300 1.00 80.56 316 LYS A N 1
ATOM 2421 C CA . LYS A 1 316 ? -21.587 -3.550 15.255 1.00 80.56 316 LYS A CA 1
ATOM 2422 C C . LYS A 1 316 ? -22.272 -2.510 16.124 1.00 80.56 316 LYS A C 1
ATOM 2424 O O . LYS A 1 316 ? -23.249 -1.907 15.702 1.00 80.56 316 LYS A O 1
ATOM 2429 N N . LYS A 1 317 ? -21.733 -2.269 17.319 1.00 79.25 317 LYS A N 1
ATOM 2430 C CA . LYS A 1 317 ? -22.208 -1.208 18.205 1.00 79.25 317 LYS A CA 1
ATOM 2431 C C . LYS A 1 317 ? -21.973 0.185 17.604 1.00 79.25 317 LYS A C 1
ATOM 2433 O O . LYS A 1 317 ? -22.823 1.051 17.787 1.00 79.25 317 LYS A O 1
ATOM 2438 N N . LEU A 1 318 ? -20.856 0.379 16.889 1.00 79.50 318 LEU A N 1
ATOM 2439 C CA . LEU A 1 318 ? -20.461 1.648 16.256 1.00 79.50 318 LEU A CA 1
ATOM 2440 C C . LEU A 1 318 ? -21.380 2.082 15.125 1.00 79.50 318 LEU A C 1
ATOM 2442 O O . LEU A 1 318 ? -21.814 3.232 15.109 1.00 79.50 318 LEU A O 1
ATOM 2446 N N . PHE A 1 319 ? -21.655 1.163 14.207 1.00 80.88 319 PHE A N 1
ATOM 2447 C CA . PHE A 1 319 ? -22.338 1.456 12.948 1.00 80.88 319 PHE A CA 1
ATOM 2448 C C . PHE A 1 319 ? -23.744 0.852 12.855 1.00 80.88 319 PHE A C 1
ATOM 2450 O O . PHE A 1 319 ? -24.438 1.081 11.874 1.00 80.88 319 PHE A O 1
ATOM 2457 N N . GLY A 1 320 ? -24.174 0.061 13.839 1.00 71.06 320 GLY A N 1
ATOM 2458 C CA . GLY A 1 320 ? -25.519 -0.523 13.889 1.00 71.06 320 GLY A CA 1
ATOM 2459 C C . GLY A 1 320 ? -26.587 0.375 14.521 1.00 71.06 320 GLY A C 1
ATOM 2460 O O . GLY A 1 320 ? -27.661 -0.136 14.837 1.00 71.06 320 GLY A O 1
ATOM 2461 N N . GLN A 1 321 ? -26.281 1.656 14.764 1.00 62.75 321 GLN A N 1
ATOM 2462 C CA . GLN A 1 321 ? -27.204 2.660 15.314 1.00 62.75 321 GLN A CA 1
ATOM 2463 C C . GLN A 1 321 ? -27.886 3.470 14.216 1.00 62.75 321 GLN A C 1
ATOM 2465 O O . GLN A 1 321 ? -27.226 3.732 13.188 1.00 62.75 321 GLN A O 1
#